Protein AF-A0A2N6NYF2-F1 (afdb_monomer)

Foldseek 3Di:
DLVVLLVVLLVLLVVLLVCVVVVNLLVDDPVSLVSLLVSLLSLLVCVLVPPDRDPCSVVSNVSSLVSLVVCVVSPNVVSVVSSVVSVVSNVVSVVNNVVVVVPDDPPDPPPPDDDDDDDDDDDDDDDDDDDDDDDDDDDDDDDDPVVVVVPDDPVRVVVVVVVVVPPPPPVPPPPDDDDDD

Nearest PDB structures (foldseek):
  3f7d-assembly1_A  TM=3.232E-01  e=3.470E+00  Mus musculus

Sequence (181 aa):
MLSMCLESSLQIITIITALDEQDLLETFLPFDLEALHTSATNIIVASVVLPEPANGFASGLQKAFAAFDRFSTSGNLIAQAEQAELRQLQQLAQQFVEAEAAGPPPAGPAETIITGYSCETPSGLVPTRIDHGLRMPISGGDFTDEFLNAGFSTAQIMDMVNSINRDQNDWISEEVIDRVF

Solvent-accessible surface area (backbone atoms only — not comparable to full-atom values): 11697 Å² total; per-residue (Å²): 109,70,69,59,53,51,51,49,26,48,46,52,40,49,53,54,49,59,32,48,79,67,69,47,58,87,74,63,56,79,66,57,54,55,53,45,50,54,25,44,50,53,48,48,54,41,53,62,74,37,98,64,69,60,92,56,47,72,60,40,46,51,51,45,53,52,51,31,50,51,43,31,74,76,67,35,64,64,37,47,51,54,48,50,52,51,52,51,50,46,52,52,43,52,52,50,53,52,58,64,69,63,54,79,75,78,82,66,82,84,78,82,84,74,89,87,81,88,82,85,86,84,89,81,91,82,90,85,86,83,85,90,78,93,76,90,78,94,74,89,81,81,96,60,82,67,65,73,69,70,50,79,52,72,67,57,53,51,52,54,58,60,56,59,76,72,71,77,65,73,85,78,71,82,82,85,85,90,88,87,129

Organism: Beauveria bassiana (NCBI:txid176275)

pLDDT: mean 74.15, std 21.56, range [29.94, 97.94]

Secondary structure (DSSP, 8-state):
-HHHHHHHHHHHHHHHHHHHTTT-GGG--HHHHHHHHHHHHHHHHHHHHSSSPPTTHHHHHHHHHHHHHHHHHTT-HHHHHHHHHHHHHHHHHHHHHHHHHT-SPP--------------------------------------TTTGGGS--HHHHHHHHHHHHHHSSGGGSSS------

Mean predicted aligned error: 18.94 Å

Structure (mmCIF, N/CA/C/O backbone):
data_AF-A0A2N6NYF2-F1
#
_entry.id   AF-A0A2N6NYF2-F1
#
loop_
_atom_site.group_PDB
_atom_site.id
_atom_site.type_symbol
_atom_site.label_atom_id
_atom_site.label_alt_id
_atom_site.label_comp_id
_atom_site.label_asym_id
_atom_site.label_entity_id
_atom_site.label_seq_id
_atom_site.pdbx_PDB_ins_code
_atom_site.Cartn_x
_atom_site.Cartn_y
_atom_site.Cartn_z
_atom_site.occupancy
_atom_site.B_iso_or_equiv
_atom_site.auth_seq_id
_atom_site.auth_comp_id
_atom_site.auth_asym_id
_atom_site.auth_atom_id
_atom_site.pdbx_PDB_model_num
ATOM 1 N N . MET A 1 1 ? 14.477 11.497 -7.448 1.00 79.50 1 MET A N 1
ATOM 2 C CA . MET A 1 1 ? 13.056 11.660 -7.069 1.00 79.50 1 MET A CA 1
ATOM 3 C C . MET A 1 1 ? 12.397 10.314 -6.783 1.00 79.50 1 MET A C 1
ATOM 5 O O . MET A 1 1 ? 11.972 10.118 -5.657 1.00 79.50 1 MET A O 1
ATOM 9 N N . LEU A 1 2 ? 12.400 9.361 -7.726 1.00 86.94 2 LEU A N 1
ATOM 10 C CA . LEU A 1 2 ? 11.782 8.035 -7.544 1.00 86.94 2 LEU A CA 1
ATOM 11 C C . LEU A 1 2 ? 12.318 7.258 -6.323 1.00 86.94 2 LEU A C 1
ATOM 13 O O . LEU A 1 2 ? 11.531 6.807 -5.503 1.00 86.94 2 LEU A O 1
ATOM 17 N N . SER A 1 3 ? 13.641 7.207 -6.120 1.00 88.62 3 SER A N 1
ATOM 18 C CA . SER A 1 3 ? 14.238 6.574 -4.926 1.00 88.62 3 SER A CA 1
ATOM 19 C C . SER A 1 3 ? 13.739 7.170 -3.604 1.00 88.62 3 SER A C 1
ATOM 21 O O . SER A 1 3 ? 13.455 6.423 -2.679 1.00 88.62 3 SER A O 1
ATOM 23 N N . MET A 1 4 ? 13.606 8.499 -3.518 1.00 91.56 4 MET A N 1
ATOM 24 C CA . MET A 1 4 ? 13.115 9.174 -2.307 1.00 91.56 4 MET A CA 1
ATOM 25 C C . MET A 1 4 ? 11.630 8.875 -2.065 1.00 91.56 4 MET A C 1
ATOM 27 O O . MET A 1 4 ? 11.212 8.695 -0.929 1.00 91.56 4 MET A O 1
ATOM 31 N N . CYS A 1 5 ? 10.831 8.788 -3.134 1.00 92.81 5 CYS A N 1
ATOM 32 C CA . CYS A 1 5 ? 9.422 8.403 -3.046 1.00 92.81 5 CYS A CA 1
ATOM 33 C C . CYS A 1 5 ? 9.261 6.963 -2.535 1.00 92.81 5 CYS A C 1
ATOM 35 O O . CYS A 1 5 ? 8.409 6.690 -1.691 1.00 92.81 5 CYS A O 1
ATOM 37 N N . LEU A 1 6 ? 10.117 6.052 -2.995 1.00 94.81 6 LEU A N 1
ATOM 38 C CA . LEU A 1 6 ? 10.095 4.654 -2.574 1.00 94.81 6 LEU A CA 1
ATOM 39 C C . LEU A 1 6 ? 10.575 4.475 -1.137 1.00 94.81 6 LEU A C 1
ATOM 41 O O . LEU A 1 6 ? 9.956 3.737 -0.376 1.00 94.81 6 LEU A O 1
ATOM 45 N N . GLU A 1 7 ? 11.623 5.195 -0.744 1.00 94.31 7 GLU A N 1
ATOM 46 C CA . GLU A 1 7 ? 12.078 5.242 0.645 1.00 94.31 7 GLU A CA 1
ATOM 47 C C . GLU A 1 7 ? 10.973 5.780 1.565 1.00 94.31 7 GLU A C 1
ATOM 49 O O . GLU A 1 7 ? 10.655 5.155 2.575 1.00 94.31 7 GLU A O 1
ATOM 54 N N . SER A 1 8 ? 10.297 6.862 1.162 1.00 95.75 8 SER A N 1
ATOM 55 C CA . SER A 1 8 ? 9.142 7.395 1.889 1.00 95.75 8 SER A CA 1
ATOM 56 C C . SER A 1 8 ? 7.981 6.398 1.959 1.00 95.75 8 SER A C 1
ATOM 58 O O . SER A 1 8 ? 7.334 6.302 2.999 1.00 95.75 8 SER A O 1
ATOM 60 N N . SER A 1 9 ? 7.723 5.637 0.893 1.00 96.62 9 SER A N 1
ATOM 61 C CA . SER A 1 9 ? 6.668 4.612 0.866 1.00 96.62 9 SER A CA 1
ATOM 62 C C . SER A 1 9 ? 6.976 3.476 1.852 1.00 96.62 9 SER A C 1
ATOM 64 O O . SER A 1 9 ? 6.123 3.069 2.640 1.00 96.62 9 SER A O 1
ATOM 66 N N . LEU A 1 10 ? 8.227 3.003 1.879 1.00 96.62 10 LEU A N 1
ATOM 67 C CA . LEU A 1 10 ? 8.687 2.014 2.860 1.00 96.62 10 LEU A CA 1
ATOM 68 C C . LEU A 1 10 ? 8.620 2.556 4.292 1.00 96.62 10 LEU A C 1
ATOM 70 O O . LEU A 1 10 ? 8.294 1.814 5.222 1.00 96.62 10 LEU A O 1
ATOM 74 N N . GLN A 1 11 ? 8.902 3.846 4.480 1.00 96.69 11 GLN A N 1
ATOM 75 C CA . GLN A 1 11 ? 8.806 4.493 5.781 1.00 96.69 11 GLN A CA 1
ATOM 76 C C . GLN A 1 11 ? 7.357 4.572 6.277 1.00 96.69 11 GLN A C 1
ATOM 78 O O . GLN A 1 11 ? 7.118 4.253 7.439 1.00 96.69 11 GLN A O 1
ATOM 83 N N . ILE A 1 12 ? 6.392 4.910 5.414 1.00 96.38 12 ILE A N 1
ATOM 84 C CA . ILE A 1 12 ? 4.957 4.897 5.752 1.00 96.38 12 ILE A CA 1
ATOM 85 C C . ILE A 1 12 ? 4.532 3.500 6.213 1.00 96.38 12 ILE A C 1
ATOM 87 O O . ILE A 1 12 ? 3.963 3.352 7.293 1.00 96.38 12 ILE A O 1
ATOM 91 N N . ILE A 1 13 ? 4.889 2.460 5.456 1.00 96.38 13 ILE A N 1
ATOM 92 C CA . ILE A 1 13 ? 4.588 1.069 5.826 1.00 96.38 13 ILE A CA 1
ATOM 93 C C . ILE A 1 13 ? 5.235 0.705 7.166 1.00 96.38 13 ILE A C 1
ATOM 95 O O . ILE A 1 13 ? 4.624 0.029 7.992 1.00 96.38 13 ILE A O 1
ATOM 99 N N . THR A 1 14 ? 6.466 1.159 7.404 1.00 95.94 14 THR A N 1
ATOM 100 C CA . THR A 1 14 ? 7.174 0.918 8.667 1.00 95.94 14 THR A CA 1
ATOM 101 C C . THR A 1 14 ? 6.458 1.575 9.844 1.00 95.94 14 THR A C 1
ATOM 103 O O . THR A 1 14 ? 6.298 0.932 10.878 1.00 95.94 14 THR A O 1
ATOM 106 N N . ILE A 1 15 ? 5.993 2.817 9.681 1.00 94.94 15 ILE A N 1
ATOM 107 C CA . ILE A 1 15 ? 5.210 3.528 10.697 1.00 94.94 15 ILE A CA 1
ATOM 108 C C . ILE A 1 15 ? 3.928 2.747 10.992 1.00 94.94 15 ILE A C 1
ATOM 110 O O . ILE A 1 15 ? 3.682 2.408 12.143 1.00 94.94 15 ILE A O 1
ATOM 114 N N . ILE A 1 16 ? 3.166 2.379 9.961 1.00 93.19 16 ILE A N 1
ATOM 115 C CA . ILE A 1 16 ? 1.915 1.620 10.102 1.00 93.19 16 ILE A CA 1
ATOM 116 C C . ILE A 1 16 ? 2.148 0.271 10.795 1.00 93.19 16 ILE A C 1
ATOM 118 O O . ILE A 1 16 ? 1.394 -0.101 11.689 1.00 93.19 16 ILE A O 1
ATOM 122 N N . THR A 1 17 ? 3.227 -0.435 10.450 1.00 92.44 17 THR A N 1
ATOM 123 C CA . THR A 1 17 ? 3.581 -1.712 11.095 1.00 92.44 17 THR A CA 1
ATOM 124 C C . THR A 1 17 ? 3.889 -1.520 12.581 1.00 92.44 17 THR A C 1
ATOM 126 O O . THR A 1 17 ? 3.401 -2.273 13.414 1.00 92.44 17 THR A O 1
ATOM 129 N N . ALA A 1 18 ? 4.660 -0.488 12.936 1.00 92.69 18 ALA A N 1
ATOM 130 C CA . ALA A 1 18 ? 4.992 -0.199 14.332 1.00 92.69 18 ALA A CA 1
ATOM 131 C C . ALA A 1 18 ? 3.759 0.180 15.172 1.00 92.69 18 ALA A C 1
ATOM 133 O O . ALA A 1 18 ? 3.765 0.031 16.394 1.00 92.69 18 ALA A O 1
ATOM 134 N N . LEU A 1 19 ? 2.714 0.694 14.524 1.00 89.25 19 LEU A N 1
ATOM 135 C CA . LEU A 1 19 ? 1.441 1.024 15.154 1.00 89.25 19 LEU A CA 1
ATOM 136 C C . LEU A 1 19 ? 0.556 -0.210 15.337 1.00 89.25 19 LEU A C 1
ATOM 138 O O . LEU A 1 19 ? -0.132 -0.303 16.352 1.00 89.25 19 LEU A O 1
ATOM 142 N N . ASP A 1 20 ? 0.608 -1.166 14.407 1.00 89.44 20 ASP A N 1
ATOM 143 C CA . ASP A 1 20 ? -0.031 -2.477 14.572 1.00 89.44 20 ASP A CA 1
ATOM 144 C C . ASP A 1 20 ? 0.548 -3.226 15.773 1.00 89.44 20 ASP A C 1
ATOM 146 O O . ASP A 1 20 ? -0.189 -3.712 16.623 1.00 89.44 20 ASP A O 1
ATOM 150 N N . GLU A 1 21 ? 1.877 -3.220 15.912 1.00 89.94 21 GLU A N 1
ATOM 151 C CA . GLU A 1 21 ? 2.584 -3.829 17.049 1.00 89.94 21 GLU A CA 1
ATOM 152 C C . GLU A 1 21 ? 2.182 -3.233 18.413 1.00 89.94 21 GLU A C 1
ATOM 154 O O . GLU A 1 21 ? 2.419 -3.849 19.451 1.00 89.94 21 GLU A O 1
ATOM 159 N N . GLN A 1 22 ? 1.582 -2.039 18.421 1.00 88.69 22 GLN A N 1
ATOM 160 C CA . GLN A 1 22 ? 1.081 -1.352 19.615 1.00 88.69 22 GLN A CA 1
ATOM 161 C C . GLN A 1 22 ? -0.449 -1.423 19.751 1.00 88.69 22 GLN A C 1
ATOM 163 O O . GLN A 1 22 ? -1.007 -0.730 20.600 1.00 88.69 22 GLN A O 1
ATOM 168 N N . ASP A 1 23 ? -1.128 -2.218 18.914 1.00 85.00 23 ASP A N 1
ATOM 169 C CA . ASP A 1 23 ? -2.592 -2.318 18.825 1.00 85.00 23 ASP A CA 1
ATOM 170 C C . ASP A 1 23 ? -3.289 -0.967 18.588 1.00 85.00 23 ASP A C 1
ATOM 172 O O . ASP A 1 23 ? -4.460 -0.770 18.916 1.00 85.00 23 ASP A O 1
ATOM 176 N N . LEU A 1 24 ? -2.581 -0.011 17.984 1.00 85.38 24 LEU A N 1
ATOM 177 C CA . LEU A 1 24 ? -3.135 1.310 17.708 1.00 85.38 24 LEU A CA 1
ATOM 178 C C . LEU A 1 24 ? -3.907 1.343 16.389 1.00 85.38 24 LEU A C 1
ATOM 180 O O . LEU A 1 24 ? -4.657 2.297 16.184 1.00 85.38 24 LEU A O 1
ATOM 184 N N . LEU A 1 25 ? -3.772 0.320 15.527 1.00 80.81 25 LEU A N 1
ATOM 185 C CA . LEU A 1 25 ? -4.379 0.291 14.188 1.00 80.81 25 LEU A CA 1
ATOM 186 C C . LEU A 1 25 ? -5.907 0.478 14.182 1.00 80.81 25 LEU A C 1
ATOM 188 O O . LEU A 1 25 ? -6.452 1.048 13.240 1.00 80.81 25 LEU A O 1
ATOM 19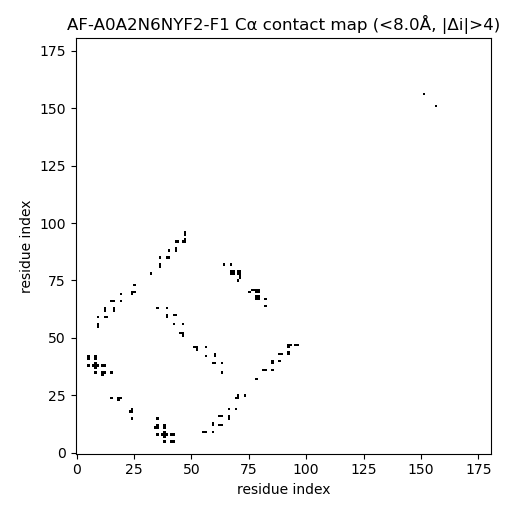2 N N . GLU A 1 26 ? -6.592 0.096 15.260 1.00 70.62 26 GLU A N 1
ATOM 193 C CA . GLU A 1 26 ? -8.046 0.261 15.408 1.00 70.62 26 GLU A CA 1
ATOM 194 C C . GLU A 1 26 ? -8.494 1.731 15.527 1.00 70.62 26 GLU A C 1
ATOM 196 O O . GLU A 1 26 ? -9.667 2.037 15.324 1.00 70.62 26 GLU A O 1
ATOM 201 N N . THR A 1 27 ? -7.570 2.651 15.829 1.00 67.31 27 THR A N 1
ATOM 202 C CA . THR A 1 27 ? -7.862 4.084 16.028 1.00 67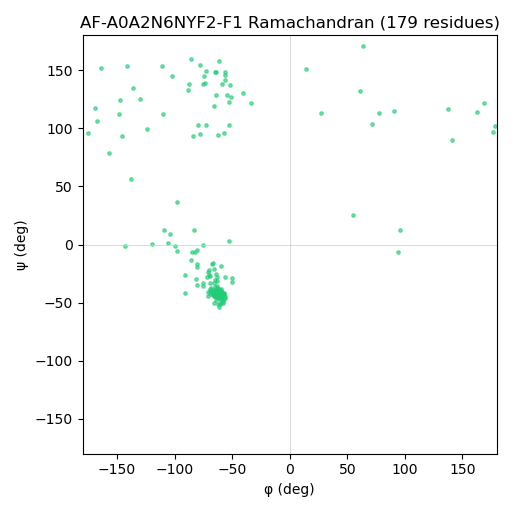.31 27 THR A CA 1
ATOM 203 C C . THR A 1 27 ? -7.542 4.936 14.789 1.00 67.31 27 THR A C 1
ATOM 205 O O . THR A 1 27 ? -7.732 6.153 14.817 1.00 67.31 27 THR A O 1
ATOM 208 N N . PHE A 1 28 ? -7.030 4.341 13.706 1.00 65.12 28 PHE A N 1
ATOM 209 C CA . PHE A 1 28 ? -6.501 5.108 12.572 1.00 65.12 28 PHE A CA 1
ATOM 210 C C . PHE A 1 28 ? -7.572 5.679 11.651 1.00 65.12 28 PHE A C 1
ATOM 212 O O . PHE A 1 28 ? -8.701 5.192 11.557 1.00 65.12 28 PHE A O 1
ATOM 219 N N . LEU A 1 29 ? -7.191 6.765 10.982 1.00 67.88 29 LEU A N 1
ATOM 220 C CA . LEU A 1 29 ? -8.083 7.556 10.158 1.00 67.88 29 LEU A CA 1
ATOM 221 C C . LEU A 1 29 ? -8.160 6.971 8.740 1.00 67.88 29 LEU A C 1
ATOM 223 O O . LEU A 1 29 ? -7.234 6.299 8.286 1.00 67.88 29 LEU A O 1
ATOM 227 N N . PRO A 1 30 ? -9.219 7.302 7.981 1.00 70.06 30 PRO A N 1
ATOM 228 C CA . PRO A 1 30 ? -9.305 6.984 6.554 1.00 70.06 30 PRO A CA 1
ATOM 229 C C . PRO A 1 30 ? -8.064 7.403 5.740 1.00 70.06 30 PRO A C 1
ATOM 231 O O . PRO A 1 30 ? -7.738 6.765 4.748 1.00 70.06 30 PRO A O 1
ATOM 234 N N . PHE A 1 31 ? -7.354 8.450 6.176 1.00 77.88 31 PHE A N 1
ATOM 235 C CA . PHE A 1 31 ? -6.158 8.972 5.507 1.00 77.88 31 PHE A CA 1
ATOM 236 C C . PHE A 1 31 ? -4.945 8.030 5.580 1.00 77.88 31 PHE A C 1
ATOM 238 O O . PHE A 1 31 ? -4.151 7.962 4.645 1.00 77.88 31 PHE A O 1
ATOM 245 N N . ASP A 1 32 ? -4.793 7.273 6.667 1.00 87.75 32 ASP A N 1
ATOM 246 C CA . ASP A 1 32 ? -3.648 6.369 6.829 1.00 87.75 32 ASP A CA 1
ATOM 247 C C . ASP A 1 32 ? -3.751 5.156 5.898 1.00 87.75 32 ASP A C 1
ATOM 249 O O . ASP A 1 32 ? -2.744 4.611 5.446 1.00 87.75 32 ASP A O 1
ATOM 253 N N . LEU A 1 33 ? -4.985 4.783 5.564 1.00 91.00 33 LEU A N 1
ATOM 254 C CA . LEU A 1 33 ? -5.307 3.732 4.613 1.00 91.00 33 LEU A CA 1
ATOM 255 C C . LEU A 1 33 ? -4.981 4.167 3.174 1.00 91.00 33 LEU A C 1
ATOM 257 O O . LEU A 1 33 ? -4.279 3.446 2.469 1.00 91.00 33 LEU A O 1
ATOM 261 N N . GLU A 1 34 ? -5.333 5.399 2.794 1.00 93.19 34 GLU A N 1
ATOM 262 C CA . GLU A 1 34 ? -4.932 5.997 1.510 1.00 93.19 34 GLU A CA 1
ATOM 263 C C . GLU A 1 34 ? -3.398 6.080 1.369 1.00 93.19 34 GLU A C 1
ATOM 265 O O . GLU A 1 34 ? -2.825 5.746 0.323 1.00 93.19 34 GLU A O 1
ATOM 270 N N . ALA A 1 35 ? -2.705 6.480 2.442 1.00 94.12 35 ALA A N 1
ATOM 271 C CA . ALA A 1 35 ? -1.246 6.529 2.475 1.00 94.12 35 ALA A CA 1
ATOM 272 C C . ALA A 1 35 ? -0.619 5.129 2.345 1.00 94.12 35 ALA A C 1
ATOM 274 O O . ALA A 1 35 ? 0.382 4.960 1.635 1.00 94.12 35 ALA A O 1
ATOM 275 N N . LEU A 1 36 ? -1.209 4.119 2.992 1.00 95.44 36 LEU A N 1
ATOM 276 C CA . LEU A 1 36 ? -0.788 2.724 2.883 1.00 95.44 36 LEU A CA 1
ATOM 277 C C . LEU A 1 36 ? -0.971 2.189 1.461 1.00 95.44 36 LEU A C 1
ATOM 279 O O . LEU A 1 36 ? -0.035 1.609 0.904 1.00 95.44 36 LEU A O 1
ATOM 283 N N . HIS A 1 37 ? -2.141 2.419 0.865 1.00 96.19 37 HIS A N 1
ATOM 284 C CA . HIS A 1 37 ? -2.453 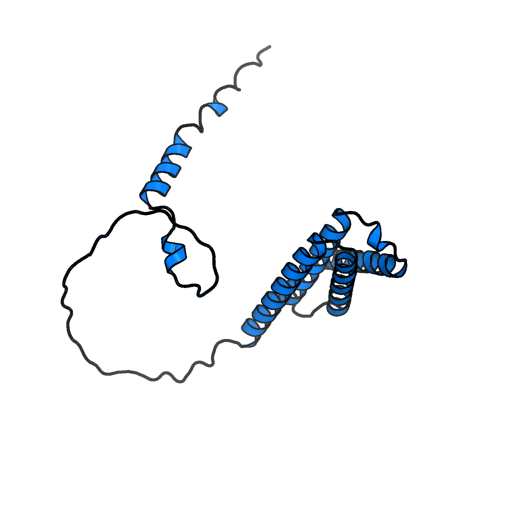2.003 -0.497 1.00 96.19 37 HIS A CA 1
ATOM 285 C C . HIS A 1 37 ? -1.496 2.623 -1.503 1.00 96.19 37 HIS A C 1
ATOM 287 O O . HIS A 1 37 ? -0.862 1.913 -2.282 1.00 96.19 37 HIS A O 1
ATOM 293 N N . THR A 1 38 ? -1.315 3.942 -1.436 1.00 96.69 38 THR A N 1
ATOM 294 C CA . THR A 1 38 ? -0.394 4.669 -2.316 1.00 96.69 38 THR A CA 1
ATOM 295 C C . THR A 1 38 ? 1.033 4.135 -2.185 1.00 96.69 38 THR A C 1
ATOM 297 O O . THR A 1 38 ? 1.721 3.919 -3.184 1.00 96.69 38 THR A O 1
ATOM 300 N N . SER A 1 39 ? 1.477 3.855 -0.957 1.00 97.19 39 SER A N 1
ATOM 301 C CA . SER A 1 39 ? 2.807 3.295 -0.697 1.00 97.19 39 SER A CA 1
ATOM 302 C C . SER A 1 39 ? 2.974 1.888 -1.280 1.00 97.19 39 SER A C 1
ATOM 304 O O . SER A 1 39 ? 4.003 1.592 -1.891 1.00 97.19 39 SER A O 1
ATOM 306 N N . ALA A 1 40 ? 1.965 1.025 -1.135 1.00 97.56 40 ALA A N 1
ATOM 307 C CA . ALA A 1 40 ? 1.966 -0.318 -1.709 1.00 97.56 40 ALA A CA 1
ATOM 308 C C . ALA A 1 40 ? 1.955 -0.277 -3.247 1.00 97.56 40 ALA A C 1
ATOM 310 O O . ALA A 1 40 ? 2.762 -0.960 -3.880 1.00 97.56 40 ALA A O 1
ATOM 311 N N . THR A 1 41 ? 1.124 0.580 -3.845 1.00 97.62 41 THR A N 1
ATOM 312 C CA . THR A 1 41 ? 1.074 0.818 -5.295 1.00 97.62 41 THR A CA 1
ATOM 313 C C . THR A 1 41 ? 2.428 1.267 -5.833 1.00 97.62 41 THR A C 1
ATOM 315 O O . THR A 1 41 ? 2.916 0.694 -6.808 1.00 97.62 41 THR A O 1
ATOM 318 N N . ASN A 1 42 ? 3.091 2.220 -5.170 1.00 96.38 42 ASN A N 1
ATOM 319 C CA . ASN A 1 42 ? 4.427 2.671 -5.564 1.00 96.38 42 ASN A CA 1
ATOM 320 C C . ASN A 1 42 ? 5.438 1.519 -5.589 1.00 96.38 42 ASN A C 1
ATOM 322 O O . ASN A 1 42 ? 6.224 1.419 -6.530 1.00 96.38 42 ASN A O 1
ATOM 326 N N . ILE A 1 43 ? 5.410 0.636 -4.585 1.00 96.38 43 ILE A N 1
ATOM 327 C CA . ILE A 1 43 ? 6.300 -0.531 -4.516 1.00 96.38 43 ILE A CA 1
ATOM 328 C C . ILE A 1 43 ? 5.980 -1.539 -5.629 1.00 96.38 43 ILE A C 1
ATOM 330 O O . ILE A 1 43 ? 6.906 -2.028 -6.279 1.00 96.38 43 ILE A O 1
ATOM 334 N N . ILE A 1 44 ? 4.699 -1.830 -5.885 1.00 96.31 44 ILE A N 1
ATOM 335 C CA . ILE A 1 44 ? 4.283 -2.753 -6.954 1.00 96.31 44 ILE A CA 1
ATOM 336 C C . ILE A 1 44 ? 4.722 -2.214 -8.318 1.00 96.31 44 ILE A C 1
ATOM 338 O O . ILE A 1 44 ? 5.395 -2.918 -9.066 1.00 96.31 44 ILE A O 1
ATOM 342 N N . VAL A 1 45 ? 4.417 -0.954 -8.630 1.00 95.00 45 VAL A N 1
ATOM 343 C CA . VAL A 1 45 ? 4.800 -0.339 -9.910 1.00 95.00 45 VAL A CA 1
ATOM 344 C C . VAL A 1 45 ? 6.320 -0.274 -10.049 1.00 95.00 45 VAL A C 1
ATOM 346 O O . VAL A 1 45 ? 6.864 -0.615 -11.099 1.00 95.00 45 VAL A O 1
ATOM 349 N N . ALA A 1 46 ? 7.037 0.095 -8.985 1.00 93.56 46 ALA A N 1
ATOM 350 C CA . ALA A 1 46 ? 8.493 0.125 -9.014 1.00 93.56 46 ALA A CA 1
ATOM 351 C C . ALA A 1 46 ? 9.110 -1.258 -9.248 1.00 93.56 46 ALA A C 1
ATOM 353 O O . ALA A 1 46 ? 10.148 -1.331 -9.896 1.00 93.56 46 ALA A O 1
ATOM 354 N N . SER A 1 47 ? 8.477 -2.342 -8.788 1.00 91.44 47 SER A N 1
ATOM 355 C CA . SER A 1 47 ? 8.942 -3.711 -9.056 1.00 91.44 47 SER A CA 1
ATOM 356 C C . SER A 1 47 ? 8.874 -4.111 -10.534 1.00 91.44 47 SER A C 1
ATOM 358 O O . SER A 1 47 ? 9.595 -5.014 -10.944 1.00 91.44 47 SER A O 1
ATOM 360 N N . VAL A 1 48 ? 8.053 -3.418 -11.330 1.00 91.56 48 VAL A N 1
ATOM 361 C CA . VAL A 1 48 ? 7.952 -3.617 -12.783 1.00 91.56 48 VAL A CA 1
ATOM 362 C C . VAL A 1 48 ? 8.921 -2.708 -13.533 1.00 91.56 48 VAL A C 1
ATOM 364 O O . VAL A 1 48 ? 9.539 -3.116 -14.509 1.00 91.56 48 VAL A O 1
ATOM 367 N N . VAL A 1 49 ? 9.041 -1.452 -13.093 1.00 90.19 49 VAL A N 1
ATOM 368 C CA . VAL A 1 49 ? 9.818 -0.424 -13.805 1.00 90.19 49 VAL A CA 1
ATOM 369 C C . VAL A 1 49 ? 11.316 -0.517 -13.505 1.00 90.19 49 VAL A C 1
ATOM 371 O O . VAL A 1 49 ? 12.137 -0.127 -14.338 1.00 90.19 49 VAL A O 1
ATOM 374 N N . LEU A 1 50 ? 11.695 -0.982 -12.311 1.00 89.00 50 LEU A N 1
ATOM 375 C CA . LEU A 1 50 ? 13.094 -1.064 -11.910 1.00 89.00 50 LEU A CA 1
ATOM 376 C C . LEU A 1 50 ? 13.714 -2.407 -12.326 1.00 89.00 50 LEU A C 1
ATOM 378 O O . LEU A 1 50 ? 13.138 -3.450 -12.028 1.00 89.00 50 LEU A O 1
ATOM 382 N N . PRO A 1 51 ? 14.916 -2.403 -12.939 1.00 79.88 51 PRO A N 1
ATOM 383 C CA . PRO A 1 51 ? 15.589 -3.631 -13.369 1.00 79.88 51 PRO A CA 1
ATOM 384 C C . PRO A 1 51 ? 15.956 -4.562 -12.209 1.00 79.88 51 PRO A C 1
ATOM 386 O O . PRO A 1 51 ? 16.064 -5.770 -12.394 1.00 79.88 51 PRO A O 1
ATOM 389 N N . GLU A 1 52 ? 16.180 -3.994 -11.023 1.00 78.75 52 GLU A N 1
ATOM 390 C CA . GLU A 1 52 ? 16.435 -4.744 -9.802 1.00 78.75 52 GLU A CA 1
ATOM 391 C C . GLU A 1 52 ? 15.513 -4.210 -8.695 1.00 78.75 52 GLU A C 1
ATOM 393 O O . GLU A 1 52 ? 15.501 -2.997 -8.440 1.00 78.75 52 GLU A O 1
ATOM 398 N N . PRO A 1 53 ? 14.712 -5.072 -8.045 1.00 72.69 53 PRO A N 1
ATOM 399 C CA . PRO A 1 53 ? 13.847 -4.644 -6.959 1.00 72.69 53 PRO A CA 1
ATOM 400 C C . PRO A 1 53 ? 14.706 -4.152 -5.795 1.00 72.69 53 PRO A C 1
ATOM 402 O O . PRO A 1 53 ? 15.617 -4.843 -5.338 1.00 72.69 53 PRO A O 1
ATOM 405 N N . ALA A 1 54 ? 14.410 -2.953 -5.292 1.00 77.19 54 ALA A N 1
ATOM 406 C CA . ALA A 1 54 ? 15.173 -2.406 -4.183 1.00 77.19 54 ALA A CA 1
ATOM 407 C C . ALA A 1 54 ? 14.999 -3.267 -2.922 1.00 77.19 54 ALA A C 1
ATOM 409 O O . ALA A 1 54 ? 13.940 -3.859 -2.668 1.00 77.19 54 ALA A O 1
ATOM 410 N N . ASN A 1 55 ? 16.052 -3.299 -2.102 1.00 83.69 55 ASN A N 1
ATOM 411 C CA . ASN A 1 55 ? 16.042 -3.999 -0.825 1.00 83.69 55 ASN A CA 1
ATOM 412 C C . ASN A 1 55 ? 14.823 -3.580 0.007 1.00 83.69 55 ASN A C 1
ATOM 414 O O . ASN A 1 55 ? 14.593 -2.398 0.251 1.00 83.69 55 ASN A O 1
ATOM 418 N N . GLY A 1 56 ? 14.049 -4.567 0.457 1.00 87.88 56 GLY A N 1
ATOM 419 C CA . GLY A 1 56 ? 12.896 -4.341 1.324 1.00 87.88 56 GLY A CA 1
ATOM 420 C C . GLY A 1 56 ? 11.548 -4.212 0.617 1.00 87.88 56 GLY A C 1
ATOM 421 O O . GLY A 1 56 ? 10.549 -4.237 1.321 1.00 87.88 56 GLY A O 1
ATOM 422 N N . PHE A 1 57 ? 11.461 -4.174 -0.719 1.00 93.25 57 PHE A N 1
ATOM 423 C CA . PHE A 1 57 ? 10.163 -4.123 -1.420 1.00 93.25 57 PHE A CA 1
ATOM 424 C C . PHE A 1 57 ? 9.253 -5.303 -1.082 1.00 93.25 57 PHE A C 1
ATOM 426 O O . PHE A 1 57 ? 8.114 -5.099 -0.675 1.00 93.25 57 PHE A O 1
ATOM 433 N N . ALA A 1 58 ? 9.765 -6.532 -1.179 1.00 92.75 58 ALA A N 1
ATOM 434 C CA . ALA A 1 58 ? 8.987 -7.727 -0.857 1.00 92.75 58 ALA A CA 1
ATOM 435 C C . ALA A 1 58 ? 8.519 -7.737 0.610 1.00 92.75 58 ALA A C 1
ATOM 437 O O . ALA A 1 58 ? 7.357 -8.021 0.891 1.00 92.75 58 ALA A O 1
ATOM 438 N N . SER A 1 59 ? 9.404 -7.369 1.545 1.00 95.44 59 SER A N 1
ATOM 439 C CA . SER A 1 59 ? 9.061 -7.291 2.972 1.00 95.44 59 SER A CA 1
ATOM 440 C C . SER A 1 59 ? 8.080 -6.154 3.269 1.00 95.44 59 SER A C 1
ATOM 442 O O . SER A 1 59 ? 7.142 -6.346 4.035 1.00 95.44 59 SER A O 1
ATOM 444 N N . GLY A 1 60 ? 8.260 -4.987 2.650 1.00 95.69 60 GLY A N 1
ATOM 445 C CA . GLY A 1 60 ? 7.362 -3.845 2.782 1.00 95.69 60 GLY A CA 1
ATOM 446 C C . GLY A 1 60 ? 5.973 -4.172 2.250 1.00 95.69 60 GLY A C 1
ATOM 447 O O . GLY A 1 60 ? 4.987 -3.947 2.939 1.00 95.69 60 GLY A O 1
ATOM 448 N N . LEU A 1 61 ? 5.884 -4.799 1.078 1.00 96.44 61 LEU A N 1
ATOM 449 C CA . LEU A 1 61 ? 4.604 -5.200 0.507 1.00 96.44 61 LEU A CA 1
ATOM 450 C C . LEU A 1 61 ? 3.904 -6.269 1.362 1.00 96.44 61 LEU A C 1
ATOM 452 O O . LEU A 1 61 ? 2.699 -6.186 1.585 1.00 96.44 61 LEU A O 1
ATOM 456 N N . GLN A 1 62 ? 4.653 -7.229 1.911 1.00 96.94 62 GLN A N 1
ATOM 457 C CA . GLN A 1 62 ? 4.114 -8.202 2.864 1.00 96.94 62 GLN A CA 1
ATOM 458 C C . GLN A 1 62 ? 3.544 -7.520 4.116 1.00 96.94 62 GLN A C 1
ATOM 460 O O . GLN A 1 62 ? 2.434 -7.842 4.535 1.00 96.94 62 GLN A O 1
ATOM 465 N N . LYS A 1 63 ? 4.283 -6.568 4.699 1.00 96.75 63 LYS A N 1
ATOM 466 C CA . LYS A 1 63 ? 3.829 -5.786 5.858 1.00 96.75 63 LYS A CA 1
ATOM 467 C C . LYS A 1 63 ? 2.592 -4.953 5.538 1.00 96.75 63 LYS A C 1
ATOM 469 O O . LYS A 1 63 ? 1.671 -4.907 6.343 1.00 96.75 63 LYS A O 1
ATOM 474 N N . ALA A 1 64 ? 2.541 -4.349 4.352 1.00 96.50 64 ALA A N 1
ATOM 475 C CA . ALA A 1 64 ? 1.378 -3.593 3.913 1.00 96.50 64 ALA A CA 1
ATOM 476 C C . ALA A 1 64 ? 0.131 -4.481 3.836 1.00 96.50 64 ALA A C 1
ATOM 478 O O . ALA A 1 64 ? -0.907 -4.125 4.387 1.00 96.50 64 ALA A O 1
ATOM 479 N N . PHE A 1 65 ? 0.237 -5.669 3.232 1.00 97.00 65 PHE A N 1
ATOM 480 C CA . PHE A 1 65 ? -0.882 -6.610 3.186 1.00 97.00 65 PHE A CA 1
ATOM 481 C C . PHE A 1 65 ? -1.314 -7.098 4.573 1.00 97.00 65 PHE A C 1
ATOM 483 O O . PHE A 1 65 ? -2.513 -7.194 4.810 1.00 97.00 65 PHE A O 1
ATOM 490 N N . ALA A 1 66 ? -0.376 -7.338 5.493 1.00 95.31 66 ALA A N 1
ATOM 491 C CA . ALA A 1 66 ? -0.710 -7.687 6.874 1.00 95.31 66 ALA A CA 1
ATOM 492 C C . ALA A 1 66 ? -1.468 -6.554 7.594 1.00 95.31 66 ALA A C 1
ATOM 494 O O . ALA A 1 66 ? -2.442 -6.816 8.297 1.00 95.31 66 ALA A O 1
ATOM 495 N N . ALA A 1 67 ? -1.083 -5.294 7.367 1.00 93.06 67 ALA A N 1
ATOM 496 C CA . ALA A 1 67 ? -1.814 -4.147 7.900 1.00 93.06 67 ALA A CA 1
ATOM 497 C C . ALA A 1 67 ? -3.239 -4.056 7.318 1.00 93.06 67 ALA A C 1
ATOM 499 O O . ALA A 1 67 ? -4.193 -3.858 8.069 1.00 93.06 67 ALA A O 1
ATOM 500 N N . PHE A 1 68 ? -3.420 -4.280 6.009 1.00 94.12 68 PHE A N 1
ATOM 501 C CA . PHE A 1 68 ? -4.757 -4.379 5.402 1.00 94.12 68 PHE A CA 1
ATOM 502 C C . PHE A 1 68 ? -5.602 -5.512 6.003 1.00 94.12 68 PHE A C 1
ATOM 504 O O . PHE A 1 68 ? -6.792 -5.309 6.260 1.00 94.12 68 PHE A O 1
ATOM 511 N N . ASP A 1 69 ? -5.004 -6.675 6.280 1.00 93.19 69 ASP A N 1
ATOM 512 C CA . ASP A 1 69 ? -5.690 -7.788 6.949 1.00 93.19 69 ASP A CA 1
ATOM 513 C C . ASP A 1 69 ? -6.137 -7.391 8.366 1.00 93.19 69 ASP A C 1
ATOM 515 O O . ASP A 1 69 ? -7.259 -7.713 8.777 1.00 93.19 69 ASP A O 1
ATOM 519 N N . ARG A 1 70 ? -5.304 -6.639 9.103 1.00 91.00 70 ARG A N 1
ATOM 520 C CA . ARG A 1 70 ? -5.661 -6.101 10.423 1.00 91.00 70 ARG A CA 1
ATOM 521 C C . ARG A 1 70 ? -6.861 -5.163 10.330 1.00 91.00 70 ARG A C 1
ATOM 523 O O . ARG A 1 70 ? -7.861 -5.409 11.002 1.00 91.00 70 ARG A O 1
ATOM 530 N N . PHE A 1 71 ? -6.801 -4.153 9.459 1.00 89.38 71 PHE A N 1
ATOM 531 C CA . PHE A 1 71 ? -7.907 -3.213 9.247 1.00 89.38 71 PHE A CA 1
ATOM 532 C C . PHE A 1 71 ? -9.203 -3.928 8.846 1.00 89.38 71 PHE A C 1
ATOM 534 O O . PHE A 1 71 ? -10.277 -3.623 9.370 1.00 89.38 71 PHE A O 1
ATOM 541 N N . SER A 1 72 ? -9.106 -4.913 7.952 1.00 89.88 72 SER A N 1
ATOM 542 C CA . SER A 1 72 ? -10.251 -5.703 7.493 1.00 89.88 72 SER A CA 1
ATOM 543 C C . SER A 1 72 ? -10.863 -6.533 8.623 1.00 89.88 72 SER A C 1
ATOM 545 O O . SER A 1 72 ? -12.085 -6.581 8.762 1.00 89.88 72 SER A O 1
ATOM 547 N N . THR A 1 73 ? -10.032 -7.142 9.475 1.00 89.88 73 THR A N 1
ATOM 548 C CA . THR A 1 73 ? -10.488 -7.934 10.633 1.00 89.88 73 THR A CA 1
ATOM 549 C C . THR A 1 73 ? -11.216 -7.070 11.666 1.00 89.88 73 THR A C 1
ATOM 551 O O . THR A 1 73 ? -12.164 -7.536 12.296 1.00 89.88 73 THR A O 1
ATOM 554 N N . SER A 1 74 ? -10.843 -5.794 11.787 1.00 85.06 74 SER A N 1
ATOM 555 C CA . SER A 1 74 ? -11.547 -4.804 12.613 1.00 85.06 74 SER A CA 1
ATOM 556 C C . SER A 1 74 ? -12.866 -4.305 11.994 1.00 85.06 74 SER A C 1
ATOM 558 O O . SER A 1 74 ? -13.562 -3.496 12.604 1.00 85.06 74 SER A O 1
ATOM 560 N N . GLY A 1 75 ? -13.243 -4.787 10.803 1.00 86.50 75 GLY A N 1
ATOM 561 C CA . GLY A 1 75 ? -14.499 -4.450 10.126 1.00 86.50 75 GLY A CA 1
ATOM 562 C C . GLY A 1 75 ? -14.394 -3.324 9.094 1.00 86.50 75 GLY A C 1
ATOM 563 O O . GLY A 1 75 ? -15.423 -2.820 8.640 1.00 86.50 75 GLY A O 1
ATOM 564 N N . ASN A 1 76 ? -13.182 -2.916 8.700 1.00 88.81 76 ASN A N 1
ATOM 565 C CA . ASN A 1 76 ? -12.998 -1.893 7.674 1.00 88.81 76 ASN A CA 1
ATOM 566 C C . ASN A 1 76 ? -13.175 -2.485 6.262 1.00 88.81 76 ASN A C 1
ATOM 568 O O . ASN A 1 76 ? -12.281 -3.132 5.719 1.00 88.81 76 ASN A O 1
ATOM 572 N N . LEU A 1 77 ? -14.333 -2.233 5.648 1.00 90.81 77 LEU A N 1
ATOM 573 C CA . LEU A 1 77 ? -14.645 -2.713 4.295 1.00 90.81 77 LEU A CA 1
ATOM 574 C C . LEU A 1 77 ? -13.835 -2.010 3.195 1.00 90.81 77 LEU A C 1
ATOM 576 O O . LEU A 1 77 ? -13.616 -2.596 2.137 1.00 90.81 77 LEU A O 1
ATOM 580 N N . ILE A 1 78 ? -13.379 -0.775 3.432 1.00 91.62 78 ILE A N 1
ATOM 581 C CA . ILE A 1 78 ? -12.541 -0.039 2.474 1.00 91.62 78 ILE A CA 1
ATOM 582 C C . ILE A 1 78 ? -11.168 -0.708 2.395 1.00 91.62 78 ILE A C 1
ATOM 584 O O . ILE A 1 78 ? -10.678 -0.954 1.298 1.00 91.62 78 ILE A O 1
ATOM 588 N N . ALA A 1 79 ? -10.606 -1.108 3.542 1.00 92.38 79 ALA A N 1
ATOM 589 C CA . ALA A 1 79 ? -9.357 -1.868 3.595 1.00 92.38 79 ALA A CA 1
ATOM 590 C C . ALA A 1 79 ? -9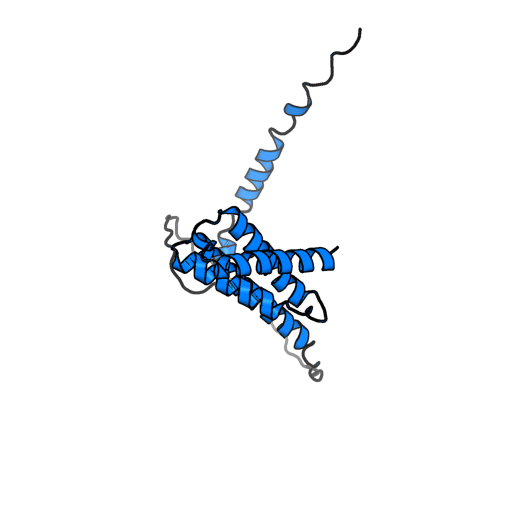.440 -3.153 2.768 1.00 92.38 79 ALA A C 1
ATOM 592 O O . ALA A 1 79 ? -8.534 -3.445 1.994 1.00 92.38 79 ALA A O 1
ATOM 593 N N . GLN A 1 80 ? -10.549 -3.885 2.888 1.00 93.19 80 GLN A N 1
ATOM 594 C CA . GLN A 1 80 ? -10.771 -5.107 2.122 1.00 93.19 80 GLN A CA 1
ATOM 595 C C . GLN A 1 80 ? -10.823 -4.839 0.609 1.00 93.19 80 GLN A C 1
ATOM 597 O O . GLN A 1 80 ? -10.232 -5.592 -0.167 1.00 93.19 80 GLN A O 1
ATOM 602 N N . ALA A 1 81 ? -11.523 -3.781 0.186 1.00 94.50 81 ALA A N 1
ATOM 603 C CA . ALA A 1 81 ? -11.630 -3.413 -1.223 1.00 94.50 81 ALA A CA 1
ATOM 604 C C . ALA A 1 81 ? -10.273 -2.984 -1.801 1.00 94.50 81 ALA A C 1
ATOM 606 O O . ALA A 1 81 ? -9.823 -3.547 -2.798 1.00 94.50 81 ALA A O 1
ATOM 607 N N . GLU A 1 82 ? -9.574 -2.067 -1.132 1.00 94.50 82 GLU A N 1
ATOM 608 C CA . GLU A 1 82 ? -8.261 -1.592 -1.572 1.00 94.50 82 GLU A CA 1
ATOM 609 C C . GLU A 1 82 ? -7.210 -2.705 -1.591 1.00 94.50 82 GLU A C 1
ATOM 611 O O . GLU A 1 82 ? -6.380 -2.770 -2.499 1.00 94.50 82 GLU A O 1
ATOM 616 N N . GLN A 1 83 ? -7.252 -3.625 -0.625 1.00 96.25 83 GLN A N 1
ATOM 617 C CA . GLN A 1 83 ? -6.371 -4.787 -0.616 1.00 96.25 83 GLN A CA 1
ATOM 618 C C . GLN A 1 83 ? -6.616 -5.694 -1.829 1.00 96.25 83 GLN A C 1
ATOM 620 O O . GLN A 1 83 ? -5.658 -6.205 -2.417 1.00 96.25 83 GLN A O 1
ATOM 625 N N . ALA A 1 84 ? -7.879 -5.902 -2.213 1.00 97.31 84 ALA A N 1
ATOM 626 C CA . ALA A 1 84 ? -8.230 -6.690 -3.390 1.00 97.31 84 ALA A CA 1
ATOM 627 C C . ALA A 1 84 ? -7.731 -6.024 -4.684 1.00 97.31 84 ALA A C 1
ATOM 629 O O . ALA A 1 84 ? -7.142 -6.703 -5.529 1.00 97.31 84 ALA A O 1
ATOM 630 N N . GLU A 1 85 ? -7.880 -4.704 -4.803 1.00 97.69 85 GLU A N 1
ATOM 631 C CA . GLU A 1 85 ? -7.343 -3.928 -5.927 1.00 97.69 85 GLU A CA 1
ATOM 632 C C . GLU A 1 85 ? -5.813 -4.031 -6.010 1.00 97.69 85 GLU A C 1
ATOM 634 O O . GLU A 1 85 ? -5.266 -4.310 -7.078 1.00 97.69 85 GLU A O 1
ATOM 639 N N . LEU A 1 86 ? -5.106 -3.910 -4.880 1.00 97.94 86 LEU A N 1
ATOM 640 C CA . LEU A 1 86 ? -3.647 -4.062 -4.825 1.00 97.94 86 LEU A CA 1
ATOM 641 C C . LEU A 1 86 ? -3.185 -5.473 -5.203 1.00 97.94 86 LEU A C 1
ATOM 643 O O . LEU A 1 86 ? -2.174 -5.628 -5.888 1.00 97.94 86 LEU A O 1
ATOM 647 N N . ARG A 1 87 ? -3.914 -6.515 -4.785 1.00 97.75 87 ARG A N 1
ATOM 648 C CA . ARG A 1 87 ? -3.636 -7.904 -5.189 1.00 97.75 87 ARG A CA 1
ATOM 649 C C . ARG A 1 87 ? -3.809 -8.084 -6.695 1.00 97.75 87 ARG A C 1
ATOM 651 O O . ARG A 1 87 ? -2.964 -8.714 -7.328 1.00 97.75 87 ARG A O 1
ATOM 658 N N . GLN A 1 88 ? -4.864 -7.510 -7.271 1.00 97.94 88 GLN A N 1
ATOM 659 C CA . GLN A 1 88 ? -5.079 -7.529 -8.715 1.00 97.94 88 GLN A CA 1
ATOM 660 C C . GLN A 1 88 ? -3.958 -6.787 -9.452 1.00 97.94 88 GLN A C 1
ATOM 662 O O . GLN A 1 88 ? -3.423 -7.307 -10.432 1.00 97.94 88 GLN A O 1
ATOM 667 N N . LEU A 1 89 ? -3.556 -5.611 -8.963 1.00 97.94 89 LEU A N 1
ATOM 668 C CA . LEU A 1 89 ? -2.444 -4.850 -9.529 1.00 97.94 89 LEU A CA 1
ATOM 669 C C . LEU A 1 89 ? -1.131 -5.641 -9.464 1.00 97.94 89 LEU A C 1
ATOM 671 O O . LEU A 1 89 ? -0.398 -5.691 -10.448 1.00 97.94 89 LEU A O 1
ATOM 675 N N . GLN A 1 90 ? -0.848 -6.297 -8.336 1.00 96.50 90 GLN A N 1
ATOM 676 C CA . GLN A 1 90 ? 0.330 -7.148 -8.172 1.00 96.50 90 GLN A CA 1
ATOM 677 C C . GLN A 1 90 ? 0.331 -8.313 -9.167 1.00 96.50 90 GLN A C 1
ATOM 679 O O . GLN A 1 90 ? 1.366 -8.608 -9.762 1.00 96.50 90 GLN A O 1
ATOM 684 N N . GLN A 1 91 ? -0.817 -8.958 -9.374 1.00 96.69 91 GLN A N 1
ATOM 685 C CA . GLN A 1 91 ? -0.947 -10.022 -10.363 1.00 96.69 91 GLN A CA 1
ATOM 686 C C . GLN A 1 91 ? -0.687 -9.497 -11.782 1.00 96.69 91 GLN A C 1
ATOM 688 O O . GLN A 1 91 ? 0.037 -10.127 -12.549 1.00 96.69 91 GLN A O 1
ATOM 693 N N . LEU A 1 92 ? -1.239 -8.333 -12.130 1.00 96.38 92 LEU A N 1
ATOM 694 C CA . LEU A 1 92 ? -1.043 -7.726 -13.447 1.00 96.38 92 LEU A CA 1
ATOM 695 C C . LEU A 1 92 ? 0.427 -7.341 -13.680 1.00 96.38 92 LEU A C 1
ATOM 697 O O . LEU A 1 92 ? 0.979 -7.585 -14.750 1.00 96.38 92 LEU A O 1
ATOM 701 N N . ALA A 1 93 ? 1.078 -6.801 -12.649 1.00 93.19 93 ALA A N 1
ATOM 702 C CA . ALA A 1 93 ? 2.504 -6.499 -12.642 1.00 93.19 93 ALA A CA 1
ATOM 703 C C . ALA A 1 93 ? 3.360 -7.752 -12.894 1.00 93.19 93 ALA A C 1
ATOM 705 O O . ALA A 1 93 ? 4.276 -7.716 -13.712 1.00 93.19 93 ALA A O 1
ATOM 706 N N . GLN A 1 94 ? 3.038 -8.873 -12.243 1.00 92.69 94 GLN A N 1
ATOM 707 C CA . GLN A 1 94 ? 3.732 -10.148 -12.454 1.00 92.69 94 GLN A CA 1
ATOM 708 C C . GLN A 1 94 ? 3.574 -10.652 -13.892 1.00 92.69 94 GLN A C 1
ATOM 710 O O . GLN A 1 94 ? 4.569 -10.985 -14.531 1.00 92.69 94 GLN A O 1
ATOM 715 N N . GLN A 1 95 ? 2.352 -10.622 -14.432 1.00 93.81 95 GLN A N 1
ATOM 716 C CA . GLN A 1 95 ? 2.083 -11.019 -15.819 1.00 93.81 95 GLN A CA 1
ATOM 717 C C . GLN A 1 95 ? 2.861 -10.168 -16.828 1.00 93.81 95 GLN A C 1
ATOM 719 O O . GLN A 1 95 ? 3.355 -10.687 -17.827 1.00 93.81 95 GLN A O 1
ATOM 724 N N . PHE A 1 96 ? 2.994 -8.866 -16.568 1.00 91.50 96 PHE A N 1
ATOM 725 C CA . PHE A 1 96 ? 3.764 -7.970 -17.425 1.00 91.50 96 PHE A CA 1
ATOM 726 C C . PHE A 1 96 ? 5.256 -8.334 -17.444 1.00 91.50 96 PHE A C 1
ATOM 728 O O . PHE A 1 96 ? 5.859 -8.420 -18.512 1.00 91.50 96 PHE A O 1
ATOM 735 N N . VAL A 1 97 ? 5.843 -8.600 -16.273 1.00 89.50 97 VAL A N 1
ATOM 736 C CA . VAL A 1 97 ? 7.252 -9.011 -16.159 1.00 89.50 97 VAL A CA 1
ATOM 737 C C . VAL A 1 97 ? 7.494 -10.362 -16.841 1.00 89.50 97 VAL A C 1
ATOM 739 O O . VAL A 1 97 ? 8.498 -10.534 -17.530 1.00 89.50 97 VAL A O 1
ATOM 742 N N . GLU A 1 98 ? 6.569 -11.312 -16.696 1.00 89.06 98 GLU A N 1
ATOM 743 C CA . GLU A 1 98 ? 6.637 -12.615 -17.367 1.00 89.06 98 GLU A CA 1
ATOM 744 C C . GLU A 1 98 ? 6.559 -12.489 -18.896 1.00 89.06 98 GLU A C 1
ATOM 746 O O . GLU A 1 98 ? 7.308 -13.162 -19.607 1.00 89.06 98 GLU A O 1
ATOM 751 N N . ALA A 1 99 ? 5.694 -11.609 -19.409 1.00 88.88 99 ALA A N 1
ATOM 752 C CA . ALA A 1 99 ? 5.557 -11.359 -20.841 1.00 88.88 99 ALA A CA 1
ATOM 753 C C . ALA A 1 99 ? 6.830 -10.745 -21.452 1.00 88.88 99 ALA A C 1
ATOM 755 O O . ALA A 1 99 ? 7.260 -11.177 -22.520 1.00 88.88 99 ALA A O 1
ATOM 756 N N . GLU A 1 100 ? 7.466 -9.795 -20.761 1.00 84.12 100 GLU A N 1
ATOM 757 C CA . GLU A 1 100 ? 8.759 -9.230 -21.177 1.00 84.12 100 GLU A CA 1
ATOM 758 C C . GLU A 1 100 ? 9.885 -10.279 -21.134 1.00 84.12 100 GLU A C 1
ATOM 760 O O . GLU A 1 100 ? 10.719 -10.347 -22.040 1.00 84.12 100 GLU A O 1
ATOM 765 N N . ALA A 1 101 ? 9.892 -11.151 -20.120 1.00 82.56 101 ALA A N 1
ATOM 766 C CA . ALA A 1 101 ? 10.899 -12.203 -19.981 1.00 82.56 101 ALA A CA 1
ATOM 767 C C . ALA A 1 101 ? 10.780 -13.315 -21.041 1.00 82.56 101 ALA A C 1
ATOM 769 O O . ALA A 1 101 ? 11.783 -13.950 -21.373 1.00 82.56 101 ALA A O 1
ATOM 770 N N . ALA A 1 102 ? 9.581 -13.556 -21.585 1.00 79.69 102 ALA A N 1
ATOM 771 C CA . ALA A 1 102 ? 9.340 -14.590 -22.592 1.00 79.69 102 ALA A CA 1
ATOM 772 C C . ALA A 1 102 ? 10.025 -14.310 -23.948 1.00 79.69 102 ALA A C 1
ATOM 774 O O . ALA A 1 102 ? 10.203 -15.241 -24.736 1.00 79.69 102 ALA A O 1
ATOM 775 N N . GLY A 1 103 ? 10.466 -13.069 -24.198 1.00 68.88 103 GLY A N 1
ATOM 776 C CA . GLY A 1 103 ? 11.135 -12.660 -25.435 1.00 68.88 103 GLY A CA 1
ATOM 777 C C . GLY A 1 103 ? 10.251 -12.784 -26.690 1.00 68.88 103 GLY A C 1
ATOM 778 O O . GLY A 1 103 ? 9.152 -13.341 -26.647 1.00 68.88 103 GLY A O 1
ATOM 779 N N . PRO A 1 104 ? 10.696 -12.270 -27.854 1.00 70.81 104 PRO A N 1
ATOM 780 C CA . PRO A 1 104 ? 9.994 -12.507 -29.110 1.00 70.81 104 PRO A CA 1
ATOM 781 C C . PRO A 1 104 ? 9.921 -14.021 -29.352 1.00 70.81 104 PRO A C 1
ATOM 783 O O . PRO A 1 104 ? 10.937 -14.697 -29.144 1.00 70.81 104 PRO A O 1
ATOM 786 N N . PRO A 1 105 ? 8.780 -14.569 -29.816 1.00 69.88 105 PRO A N 1
ATOM 787 C CA . PRO A 1 105 ? 8.720 -15.975 -30.185 1.00 69.88 105 PRO A CA 1
ATOM 788 C C . PRO A 1 105 ? 9.876 -16.272 -31.150 1.00 69.88 105 PRO A C 1
ATOM 790 O O . PRO A 1 105 ? 10.150 -15.443 -32.029 1.00 69.88 105 PRO A O 1
ATOM 793 N N . PRO A 1 106 ? 10.590 -17.405 -30.992 1.00 62.88 106 PRO A N 1
ATOM 794 C CA . PRO A 1 106 ? 11.664 -17.756 -31.905 1.00 62.88 106 PRO A CA 1
ATOM 795 C C . PRO A 1 106 ? 11.090 -17.698 -33.315 1.00 62.88 106 PRO A C 1
ATOM 797 O O . PRO A 1 106 ? 10.075 -18.342 -33.586 1.00 62.88 106 PRO A O 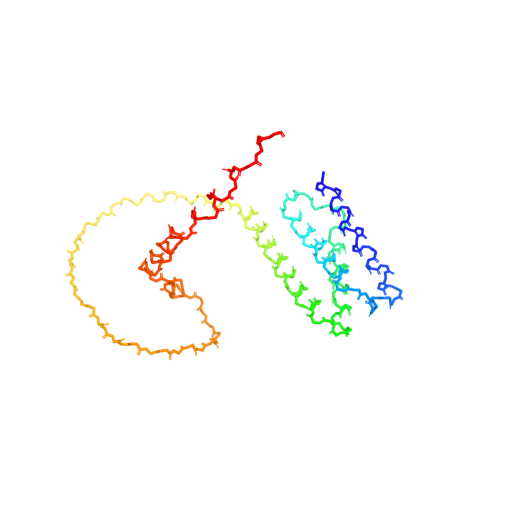1
ATOM 800 N N . ALA A 1 107 ? 11.698 -16.879 -34.178 1.00 61.28 107 ALA A N 1
ATOM 801 C CA . ALA A 1 107 ? 11.332 -16.799 -35.581 1.00 61.28 107 ALA A CA 1
ATOM 802 C C . ALA A 1 107 ? 11.362 -18.227 -36.133 1.00 61.28 107 ALA A C 1
ATOM 804 O O . ALA A 1 107 ? 12.433 -18.809 -36.326 1.00 61.28 107 ALA A O 1
ATOM 805 N N . GLY A 1 108 ? 10.176 -18.816 -36.289 1.00 59.59 108 GLY A N 1
ATOM 806 C CA . GLY A 1 108 ? 10.029 -20.129 -36.885 1.00 59.59 108 GLY A CA 1
ATOM 807 C C . GLY A 1 108 ? 10.667 -20.102 -38.274 1.00 59.59 108 GLY A C 1
ATOM 808 O O . GLY A 1 108 ? 10.694 -19.042 -38.912 1.00 59.59 108 GLY A O 1
ATOM 809 N N . PRO A 1 109 ? 11.221 -21.228 -38.750 1.00 53.25 109 PRO A N 1
ATOM 810 C CA . PRO A 1 109 ? 11.774 -21.281 -40.091 1.00 53.25 109 PRO A CA 1
ATOM 811 C C . PRO A 1 109 ? 10.699 -20.828 -41.082 1.00 53.25 109 PRO A C 1
ATOM 813 O O . PRO A 1 109 ? 9.563 -21.294 -41.031 1.00 53.25 109 PRO A O 1
ATOM 816 N N . ALA A 1 110 ? 11.062 -19.879 -41.945 1.00 48.44 110 ALA A N 1
ATOM 817 C CA . ALA A 1 110 ? 10.209 -19.372 -43.004 1.00 48.44 110 ALA A CA 1
ATOM 818 C C . ALA A 1 110 ? 9.773 -20.530 -43.913 1.00 48.44 110 ALA A C 1
ATOM 820 O O . ALA A 1 110 ? 10.497 -20.924 -44.829 1.00 48.44 110 ALA A O 1
ATOM 821 N N . GLU A 1 111 ? 8.589 -21.084 -43.668 1.00 43.44 111 GLU A N 1
ATOM 822 C CA . GLU A 1 111 ? 7.948 -21.973 -44.622 1.00 43.44 111 GLU A CA 1
ATOM 823 C C . GLU A 1 111 ? 7.451 -21.117 -45.783 1.00 43.44 111 GLU A C 1
ATOM 825 O O . GLU A 1 111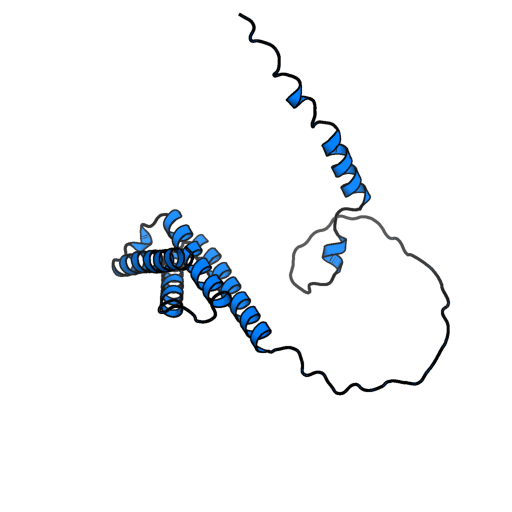 ? 6.471 -20.377 -45.710 1.00 43.44 111 GLU A O 1
ATOM 830 N N . THR A 1 112 ? 8.218 -21.182 -46.868 1.00 40.09 112 THR A N 1
ATOM 831 C CA . THR A 1 112 ? 7.853 -20.644 -48.172 1.00 40.09 112 THR A CA 1
ATOM 832 C C . THR A 1 112 ? 6.609 -21.383 -48.654 1.00 40.09 112 THR A C 1
ATOM 834 O O . THR A 1 112 ? 6.705 -22.453 -49.251 1.00 40.09 112 THR A O 1
ATOM 837 N N . ILE A 1 113 ? 5.430 -20.817 -48.402 1.00 42.12 113 ILE A N 1
ATOM 838 C CA . ILE A 1 113 ? 4.199 -21.239 -49.067 1.00 42.12 113 ILE A CA 1
ATOM 839 C C . ILE A 1 113 ? 4.148 -20.507 -50.407 1.00 42.12 113 ILE A C 1
ATOM 841 O O . ILE A 1 113 ? 3.694 -19.370 -50.511 1.00 42.12 113 ILE A O 1
ATOM 845 N N . ILE A 1 114 ? 4.651 -21.169 -51.446 1.00 45.38 114 ILE A N 1
ATOM 846 C CA . ILE A 1 114 ? 4.267 -20.881 -52.828 1.00 45.38 114 ILE A CA 1
ATOM 847 C C . ILE A 1 114 ? 3.291 -21.974 -53.256 1.00 45.38 114 ILE A C 1
ATOM 849 O O . ILE A 1 114 ? 3.484 -23.144 -52.925 1.00 45.38 114 ILE A O 1
ATOM 853 N N . THR A 1 115 ? 2.325 -21.572 -54.089 1.00 33.84 115 THR A N 1
ATOM 854 C CA . THR A 1 115 ? 1.306 -22.360 -54.814 1.00 33.84 115 THR A CA 1
ATOM 855 C C . THR A 1 115 ? -0.001 -22.531 -54.028 1.00 33.84 115 THR A C 1
ATOM 857 O O . THR A 1 115 ? -0.026 -23.161 -52.984 1.00 33.84 115 THR A O 1
ATOM 860 N N . GLY A 1 116 ? -1.157 -22.014 -54.436 1.00 42.41 116 GLY A N 1
ATOM 861 C CA . GLY A 1 116 ? -1.548 -21.355 -55.674 1.00 42.41 116 GLY A CA 1
ATOM 862 C C . GLY A 1 116 ? -2.955 -21.819 -56.021 1.00 42.41 116 GLY A C 1
ATOM 863 O O . GLY A 1 116 ? -3.076 -22.810 -56.721 1.00 42.41 116 GLY A O 1
ATOM 864 N N . TYR A 1 117 ? -3.998 -21.125 -55.554 1.00 36.81 117 TYR A N 1
ATOM 865 C CA . TYR A 1 117 ? -5.377 -21.366 -55.999 1.00 36.81 117 TYR A CA 1
ATOM 866 C C . TYR A 1 117 ? -6.161 -20.050 -55.947 1.00 36.81 117 TYR A C 1
ATOM 868 O O . TYR A 1 117 ? -6.391 -19.479 -54.884 1.00 36.81 117 TYR A O 1
ATOM 876 N N . SER A 1 118 ? -6.524 -19.563 -57.128 1.00 40.38 118 SER A N 1
ATOM 877 C CA . SER A 1 118 ? -7.593 -18.590 -57.341 1.00 40.38 118 SER A CA 1
ATOM 878 C C . SER A 1 118 ? -8.940 -19.298 -57.170 1.00 40.38 118 SER A C 1
ATOM 880 O O . SER A 1 118 ? -9.042 -20.457 -57.566 1.00 40.38 118 SER A O 1
ATOM 882 N N . CYS A 1 119 ? -9.954 -18.613 -56.633 1.00 29.94 119 CYS A N 1
ATOM 883 C CA . CYS A 1 119 ? -11.220 -18.349 -57.335 1.00 29.94 119 CYS A CA 1
ATOM 884 C C . CYS A 1 119 ? -12.308 -17.795 -56.392 1.00 29.94 119 CYS A C 1
ATOM 886 O O . CYS A 1 119 ? -12.728 -18.448 -55.447 1.00 29.94 119 CYS A O 1
ATOM 888 N N . GLU A 1 120 ? -12.777 -16.600 -56.765 1.00 30.02 120 GLU A N 1
ATOM 889 C CA . GLU A 1 120 ? -14.195 -16.241 -56.934 1.00 30.02 120 GLU A CA 1
ATOM 890 C C . GLU A 1 120 ? -15.068 -15.955 -55.694 1.00 30.02 120 GLU A C 1
ATOM 892 O O . GLU A 1 120 ? -15.451 -16.823 -54.917 1.00 30.02 120 GLU A O 1
ATOM 897 N N . THR A 1 121 ? -15.479 -14.686 -55.599 1.00 37.09 121 THR A N 1
ATOM 898 C CA . THR A 1 121 ? -16.687 -14.225 -54.903 1.00 37.09 121 THR A CA 1
ATOM 899 C C . THR A 1 121 ? -17.943 -14.600 -55.698 1.00 37.09 121 THR A C 1
ATOM 901 O O . THR A 1 121 ? -17.927 -14.588 -56.931 1.00 37.09 121 THR A O 1
ATOM 904 N N . PRO A 1 122 ? -19.074 -14.838 -55.011 1.00 39.50 122 PRO A N 1
ATOM 905 C CA . PRO A 1 122 ? -20.200 -13.938 -55.254 1.00 39.50 122 PRO A CA 1
ATOM 906 C C . PRO A 1 122 ? -21.026 -13.580 -54.005 1.00 39.50 122 PRO A C 1
ATOM 908 O O . PRO A 1 122 ? -21.116 -14.308 -53.021 1.00 39.50 122 PRO A O 1
ATOM 911 N N . SER A 1 123 ? -21.641 -12.405 -54.106 1.00 42.97 123 SER A N 1
ATOM 912 C CA . SER A 1 123 ? -22.586 -11.756 -53.196 1.00 42.97 123 SER A CA 1
ATOM 913 C C . SER A 1 123 ? -23.902 -12.513 -52.940 1.00 42.97 123 SER A C 1
ATOM 915 O O . SER A 1 123 ? -24.404 -13.195 -53.830 1.00 42.97 123 SER A O 1
ATOM 917 N N . GLY A 1 124 ? -24.565 -12.205 -51.811 1.00 30.62 124 GLY A N 1
ATOM 918 C CA . GLY A 1 124 ? -26.037 -12.203 -51.73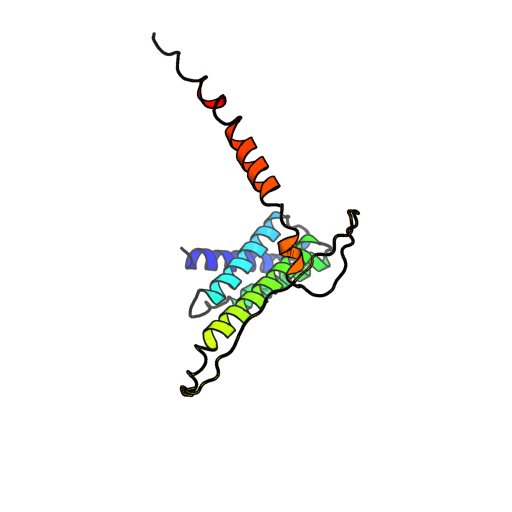3 1.00 30.62 124 GLY A CA 1
ATOM 919 C C . GLY A 1 124 ? -26.678 -12.248 -50.331 1.00 30.62 124 GLY A C 1
ATOM 920 O O . GLY A 1 124 ? -26.611 -13.291 -49.704 1.00 30.62 124 GLY A O 1
ATOM 921 N N . LEU A 1 125 ? -27.378 -11.150 -49.950 1.00 33.06 125 LEU A N 1
ATOM 922 C CA . LEU A 1 125 ? -28.769 -11.079 -49.398 1.00 33.06 125 LEU A CA 1
ATOM 923 C C . LEU A 1 125 ? -29.066 -11.814 -48.048 1.00 33.06 125 LEU A C 1
ATOM 925 O O . LEU A 1 125 ? -28.756 -12.983 -47.922 1.00 33.06 125 LEU A O 1
ATOM 929 N N . VAL A 1 126 ? -29.712 -11.303 -46.979 1.00 38.47 126 VAL A N 1
ATOM 930 C CA . VAL A 1 126 ? -30.714 -10.242 -46.676 1.00 38.47 126 VAL A CA 1
ATOM 931 C C . VAL A 1 126 ? -30.681 -9.975 -45.143 1.00 38.47 126 VAL A C 1
ATOM 933 O O . VAL A 1 126 ? -30.402 -10.912 -44.395 1.00 38.47 126 VAL A O 1
ATOM 936 N N . PRO A 1 127 ? -31.007 -8.764 -44.638 1.00 45.47 127 PRO A N 1
ATOM 937 C CA . PRO A 1 127 ? -31.101 -8.469 -43.203 1.00 45.47 127 PRO A CA 1
ATOM 938 C C . PRO A 1 127 ? -32.491 -8.777 -42.615 1.00 45.47 127 PRO A C 1
ATOM 940 O O . PRO A 1 127 ? -33.510 -8.397 -43.196 1.00 45.47 127 PRO A O 1
ATOM 943 N N . THR A 1 128 ? -32.547 -9.368 -41.417 1.00 35.91 128 THR A N 1
ATOM 944 C CA . THR A 1 128 ? -33.806 -9.567 -40.674 1.00 35.91 128 THR A CA 1
ATOM 945 C C . THR A 1 128 ? -33.843 -8.656 -39.447 1.00 35.91 128 THR A C 1
ATOM 947 O O . THR A 1 128 ? -33.071 -8.818 -38.508 1.00 35.91 128 THR A O 1
ATOM 950 N N . ARG A 1 129 ? -34.750 -7.674 -39.477 1.00 45.34 129 ARG A N 1
ATOM 951 C CA . ARG A 1 129 ? -35.172 -6.844 -38.336 1.00 45.34 129 ARG A CA 1
ATOM 952 C C . ARG A 1 129 ? -36.059 -7.660 -37.397 1.00 45.34 129 ARG A C 1
ATOM 954 O O . ARG A 1 129 ? -36.971 -8.269 -37.942 1.00 45.34 129 ARG A O 1
ATOM 961 N N . ILE A 1 130 ? -35.910 -7.536 -36.068 1.00 39.69 130 ILE A N 1
ATOM 962 C CA . ILE A 1 130 ? -37.040 -7.421 -35.115 1.00 39.69 130 ILE A CA 1
ATOM 963 C C . ILE A 1 130 ? -36.650 -6.533 -33.909 1.00 39.69 130 ILE A C 1
ATOM 965 O O . ILE A 1 130 ? -35.647 -6.756 -33.244 1.00 39.69 130 ILE A O 1
ATOM 969 N N . ASP A 1 131 ? -37.494 -5.516 -33.745 1.00 34.69 131 ASP A N 1
ATOM 970 C CA . ASP A 1 131 ? -37.942 -4.642 -32.651 1.00 34.69 131 ASP A CA 1
ATOM 971 C C . ASP A 1 131 ? -37.275 -4.478 -31.267 1.00 34.69 131 ASP A C 1
ATOM 973 O O . ASP A 1 131 ? -36.699 -5.361 -30.642 1.00 34.69 131 ASP A O 1
ATOM 977 N N . HIS A 1 132 ? -37.498 -3.248 -30.785 1.00 43.91 132 HIS A N 1
ATOM 978 C CA . HIS A 1 132 ? -37.196 -2.637 -29.494 1.00 43.91 132 HIS A CA 1
ATOM 979 C C . HIS A 1 132 ? -37.768 -3.369 -28.268 1.00 43.91 132 HIS A C 1
ATOM 981 O O . HIS A 1 132 ? -38.945 -3.721 -28.234 1.00 43.91 132 HIS A O 1
ATOM 987 N N . GLY A 1 133 ? -36.988 -3.416 -27.183 1.00 32.22 133 GLY A N 1
ATOM 988 C CA . GLY A 1 133 ? -37.513 -3.719 -25.851 1.00 32.22 133 GLY A CA 1
ATOM 989 C C . GLY A 1 133 ? -36.440 -3.766 -24.766 1.00 32.22 133 GLY A C 1
ATOM 990 O O . GLY A 1 133 ? -35.723 -4.749 -24.644 1.00 32.22 133 GLY A O 1
ATOM 991 N N . LEU A 1 134 ? -36.360 -2.695 -23.974 1.00 51.16 134 LEU A N 1
ATOM 992 C CA . LEU A 1 134 ? -35.605 -2.553 -22.723 1.00 51.16 134 LEU A CA 1
ATOM 993 C C . LEU A 1 134 ? -35.525 -3.850 -21.899 1.00 51.16 134 LEU A C 1
ATOM 995 O O . LEU A 1 134 ? -36.566 -4.323 -21.439 1.00 51.16 134 LEU A O 1
ATOM 999 N N . ARG A 1 135 ? -34.312 -4.344 -21.600 1.00 34.22 135 ARG A N 1
ATOM 1000 C CA . ARG A 1 135 ? -34.048 -5.178 -20.413 1.00 34.22 135 ARG A CA 1
ATOM 1001 C C . ARG A 1 135 ? -32.547 -5.346 -20.144 1.00 34.22 135 ARG A C 1
ATOM 1003 O O . ARG A 1 135 ? -31.886 -6.133 -20.807 1.00 34.22 135 ARG A O 1
ATOM 1010 N N . MET A 1 136 ? -32.032 -4.675 -19.114 1.00 47.06 136 MET A N 1
ATOM 1011 C CA . MET A 1 136 ? -30.829 -5.154 -18.419 1.00 47.06 136 MET A CA 1
ATOM 1012 C C . MET A 1 136 ? -31.233 -6.344 -17.537 1.00 47.06 136 MET A C 1
ATOM 1014 O O . MET A 1 136 ? -32.272 -6.288 -16.870 1.00 47.06 136 MET A O 1
ATOM 1018 N N . PRO A 1 137 ? -30.420 -7.407 -17.501 1.00 44.25 137 PRO A N 1
ATOM 1019 C CA . PRO A 1 137 ? -29.907 -7.833 -16.210 1.00 44.25 137 PRO A CA 1
ATOM 1020 C C . PRO A 1 137 ? -28.417 -8.179 -16.278 1.00 44.25 137 PRO A C 1
ATOM 1022 O O . PRO A 1 137 ? -27.947 -8.901 -17.150 1.00 44.25 137 PRO A O 1
ATOM 1025 N N . ILE A 1 138 ? -27.694 -7.674 -15.287 1.00 50.72 138 ILE A N 1
ATOM 1026 C CA . ILE A 1 138 ? -26.331 -8.066 -14.951 1.00 50.72 138 ILE A CA 1
ATOM 1027 C C . ILE A 1 138 ? -26.358 -9.525 -14.460 1.00 50.72 138 ILE A C 1
ATOM 1029 O O . ILE A 1 138 ? -26.997 -9.816 -13.448 1.00 50.72 138 ILE A O 1
ATOM 1033 N N . SER A 1 139 ? -25.664 -10.440 -15.146 1.00 38.16 139 SER A N 1
ATOM 1034 C CA . SER A 1 139 ? -25.094 -11.658 -14.545 1.00 38.16 139 SER A CA 1
ATOM 1035 C C . SER A 1 139 ? -24.132 -12.386 -15.481 1.00 38.16 139 SER A C 1
ATOM 1037 O O . SER A 1 139 ? -24.532 -12.873 -16.530 1.00 38.16 139 SER A O 1
ATOM 1039 N N . GLY A 1 140 ? -22.884 -12.458 -15.011 1.00 42.56 140 GLY A N 1
ATOM 1040 C CA . GLY A 1 140 ? -21.869 -13.497 -15.204 1.00 42.56 140 GLY A CA 1
ATOM 1041 C C . GLY A 1 140 ? -21.889 -14.360 -16.464 1.00 42.56 140 GLY A C 1
ATOM 1042 O O . GLY A 1 140 ? -22.695 -15.278 -16.577 1.00 42.56 140 GLY A O 1
ATOM 1043 N N . GLY A 1 141 ? -20.860 -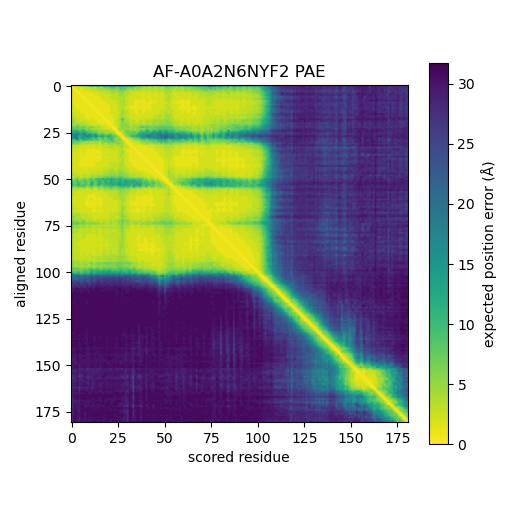14.177 -17.291 1.00 37.84 141 GLY A N 1
ATOM 1044 C CA . GLY A 1 141 ? -20.395 -15.177 -18.250 1.00 37.84 141 GLY A CA 1
ATOM 1045 C C . GLY A 1 141 ? -20.060 -14.582 -19.612 1.00 37.84 141 GLY A C 1
ATOM 1046 O O . GLY A 1 141 ? -20.954 -14.115 -20.300 1.00 37.84 141 GLY A O 1
ATOM 1047 N N . ASP A 1 142 ? -18.782 -14.683 -19.978 1.00 37.69 142 ASP A N 1
ATOM 1048 C CA . ASP A 1 142 ? -18.215 -14.526 -21.325 1.00 37.69 142 ASP A CA 1
ATOM 1049 C C . ASP A 1 142 ? -18.175 -13.099 -21.917 1.00 37.69 142 ASP A C 1
ATOM 1051 O O . ASP A 1 142 ? -19.166 -12.534 -22.374 1.00 37.69 142 ASP A O 1
ATOM 1055 N N . PHE A 1 143 ? -16.977 -12.504 -21.917 1.00 47.03 143 PHE A N 1
ATOM 1056 C CA . PHE A 1 143 ? -16.690 -11.248 -22.610 1.00 47.03 143 PHE A CA 1
ATOM 1057 C C . PHE A 1 143 ? -16.529 -11.539 -24.104 1.00 47.03 143 PHE A C 1
ATOM 1059 O O . PHE A 1 143 ? -15.445 -11.900 -24.556 1.00 47.03 143 PHE A O 1
ATOM 1066 N N . THR A 1 144 ? -17.599 -11.368 -24.873 1.00 52.28 144 THR A N 1
ATOM 1067 C CA . THR A 1 144 ? -17.526 -11.307 -26.337 1.00 52.28 144 THR A CA 1
ATOM 1068 C C . THR A 1 144 ? -17.853 -9.893 -26.821 1.00 52.28 144 THR A C 1
ATOM 1070 O O . THR A 1 144 ? -18.528 -9.125 -26.132 1.00 52.28 144 THR A O 1
ATOM 1073 N N . ASP A 1 145 ? -17.323 -9.543 -27.997 1.00 49.50 145 ASP A N 1
ATOM 1074 C CA . ASP A 1 145 ? -17.284 -8.223 -28.662 1.00 49.50 145 ASP A CA 1
ATOM 1075 C C . ASP A 1 145 ? -18.629 -7.472 -28.830 1.00 49.50 145 ASP A C 1
ATOM 1077 O O . ASP A 1 145 ? -18.684 -6.373 -29.384 1.00 49.50 145 ASP A O 1
ATOM 1081 N N . GLU A 1 146 ? -19.734 -8.011 -28.324 1.00 51.06 146 GLU A N 1
ATOM 1082 C CA . GLU A 1 146 ? -21.078 -7.449 -28.447 1.00 51.06 146 GLU A CA 1
ATOM 1083 C C . GLU A 1 146 ? -21.362 -6.310 -27.443 1.00 51.06 146 GLU A C 1
ATOM 1085 O O . GLU A 1 146 ? -22.258 -5.498 -27.674 1.00 51.06 146 GLU A O 1
ATOM 1090 N N . PHE A 1 147 ? -20.561 -6.171 -26.373 1.00 45.88 147 PHE A N 1
ATOM 1091 C CA . PHE A 1 147 ? -20.682 -5.053 -25.419 1.00 45.88 147 PHE A CA 1
ATOM 1092 C C . PHE A 1 147 ? -20.122 -3.728 -25.966 1.00 45.88 147 PHE A C 1
ATOM 1094 O O . PHE A 1 147 ? -20.706 -2.670 -25.733 1.00 45.88 147 PHE A O 1
ATOM 1101 N N . LEU A 1 148 ? -19.034 -3.756 -26.747 1.00 51.19 148 LEU A N 1
ATOM 1102 C CA . LEU A 1 148 ? -18.463 -2.537 -27.345 1.00 51.19 148 LEU A CA 1
ATOM 1103 C C . LEU A 1 148 ? -19.344 -1.971 -28.469 1.00 51.19 148 LEU A C 1
ATOM 1105 O O . LEU A 1 148 ? -19.314 -0.770 -28.735 1.00 51.19 148 LEU A O 1
ATOM 1109 N N . ASN A 1 149 ? -20.181 -2.811 -29.084 1.00 49.66 149 ASN A N 1
ATOM 1110 C CA . ASN A 1 149 ? -21.134 -2.391 -30.109 1.00 49.66 149 ASN A CA 1
ATOM 1111 C C . ASN A 1 149 ? -22.464 -1.852 -29.539 1.00 49.66 149 ASN A C 1
ATOM 1113 O O . ASN A 1 149 ? -23.276 -1.311 -30.285 1.00 49.66 149 ASN A O 1
ATOM 1117 N N . ALA A 1 150 ? -22.680 -1.930 -28.220 1.00 55.88 150 ALA A N 1
ATOM 1118 C CA . ALA A 1 150 ? -23.744 -1.191 -27.531 1.00 55.88 150 ALA A CA 1
ATOM 1119 C C . ALA A 1 150 ? -23.331 0.262 -27.201 1.00 55.88 150 ALA A C 1
ATOM 1121 O O . ALA A 1 150 ? -23.993 0.947 -26.418 1.00 55.88 150 ALA A O 1
ATOM 1122 N N . GLY A 1 151 ? -22.220 0.730 -27.783 1.00 56.34 151 GLY A N 1
ATOM 1123 C CA . GLY A 1 151 ? -21.786 2.119 -27.747 1.00 56.34 151 GLY A CA 1
ATOM 1124 C C . GLY A 1 151 ? -22.758 3.039 -28.488 1.00 56.34 151 GLY A C 1
ATOM 1125 O O . GLY A 1 151 ? -23.412 2.637 -29.450 1.00 56.34 151 GLY A O 1
ATOM 1126 N N . PHE A 1 152 ? -22.865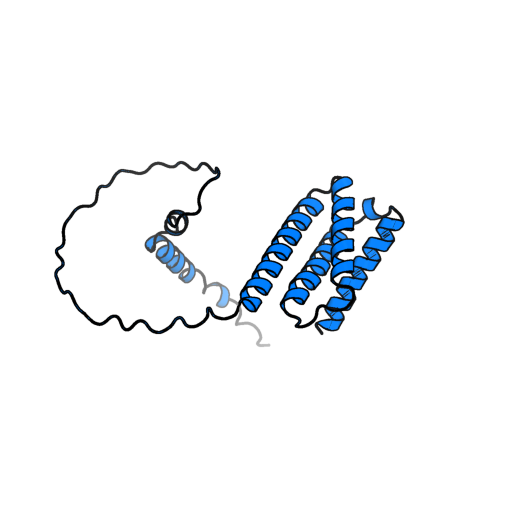 4.282 -28.011 1.00 63.38 152 PHE A N 1
ATOM 1127 C CA . PHE A 1 152 ? -23.684 5.339 -28.606 1.00 63.38 152 PHE A CA 1
ATOM 1128 C C . PHE A 1 152 ? -23.605 5.323 -30.137 1.00 63.38 152 PHE A C 1
ATOM 1130 O O . PHE A 1 152 ? -22.517 5.307 -30.714 1.00 63.38 152 PHE A O 1
ATOM 1137 N N . SER A 1 153 ? -24.761 5.357 -30.803 1.00 76.56 153 SER A N 1
ATOM 1138 C CA . SER A 1 153 ? -24.803 5.442 -32.263 1.00 76.56 153 SER A CA 1
ATOM 1139 C C . SER A 1 153 ? -24.030 6.678 -32.729 1.00 76.56 153 SER A C 1
ATOM 1141 O O . SER A 1 153 ? -24.081 7.726 -32.084 1.00 76.56 153 SER A O 1
ATOM 1143 N N . THR A 1 154 ? -23.365 6.605 -33.884 1.00 76.31 154 THR A N 1
ATOM 1144 C CA . THR A 1 154 ? -22.642 7.737 -34.491 1.00 76.31 154 THR A CA 1
ATOM 1145 C C . THR A 1 154 ? -23.497 9.007 -34.567 1.00 76.31 154 THR A C 1
ATOM 1147 O O . THR A 1 154 ? -22.980 10.106 -34.396 1.00 76.31 154 THR A O 1
ATOM 1150 N N . ALA A 1 155 ? -24.816 8.869 -34.744 1.00 78.00 155 ALA A N 1
ATOM 1151 C CA . ALA A 1 155 ? -25.748 9.993 -34.705 1.00 78.00 155 ALA A CA 1
ATOM 1152 C C . ALA A 1 155 ? -25.854 10.642 -33.311 1.00 78.00 155 ALA A C 1
ATOM 1154 O O . ALA A 1 155 ? -25.889 11.861 -33.221 1.00 78.00 155 ALA A O 1
ATOM 1155 N N . GLN A 1 156 ? -25.851 9.853 -32.233 1.00 74.06 156 GLN A N 1
ATOM 1156 C CA . GLN A 1 156 ? -25.896 10.351 -30.850 1.00 74.06 156 GLN A CA 1
ATOM 1157 C C . GLN A 1 156 ? -24.592 11.054 -30.458 1.00 74.06 156 GLN A C 1
ATOM 1159 O O . GLN A 1 156 ? -24.624 12.086 -29.794 1.00 74.06 156 GLN A O 1
ATOM 1164 N N . ILE A 1 157 ? -23.448 10.533 -30.914 1.00 80.06 157 ILE A N 1
ATOM 1165 C CA . ILE A 1 157 ? -22.144 11.183 -30.724 1.00 80.06 157 ILE A CA 1
ATOM 1166 C C . ILE A 1 157 ? -22.110 12.515 -31.483 1.00 80.06 157 ILE A C 1
ATOM 1168 O O . ILE A 1 157 ? -21.694 13.532 -30.933 1.00 80.06 157 ILE A O 1
ATOM 1172 N N . MET A 1 158 ? -22.600 12.533 -32.726 1.00 82.38 158 MET A N 1
ATOM 1173 C CA . MET A 1 158 ? -22.649 13.749 -33.540 1.00 82.38 158 MET A CA 1
ATOM 1174 C C . MET A 1 158 ? -23.587 14.813 -32.946 1.00 82.38 158 MET A C 1
ATOM 1176 O O . MET A 1 158 ? -23.282 16.003 -33.000 1.00 82.38 158 MET A O 1
ATOM 1180 N N . ASP A 1 159 ? -24.706 14.395 -32.352 1.00 81.69 159 ASP A N 1
ATOM 1181 C CA . ASP A 1 159 ? -25.664 15.301 -31.710 1.00 81.69 159 ASP A CA 1
ATOM 1182 C C . ASP A 1 159 ? -25.086 15.928 -30.428 1.00 81.69 159 ASP A C 1
ATOM 1184 O O . ASP A 1 159 ? -25.196 17.137 -30.222 1.00 81.69 159 ASP A O 1
ATOM 1188 N N . MET A 1 160 ? -24.352 15.147 -29.624 1.00 78.50 160 MET A N 1
ATOM 1189 C CA . MET A 1 160 ? -23.613 15.654 -28.458 1.00 78.50 160 MET A CA 1
ATOM 1190 C C . MET A 1 160 ? -22.513 16.649 -28.857 1.00 78.50 160 MET A C 1
ATOM 1192 O O . MET A 1 160 ? -22.365 17.699 -28.236 1.00 78.50 160 MET A O 1
ATOM 1196 N N . VAL A 1 161 ? -21.755 16.362 -29.919 1.00 77.00 161 VAL A N 1
ATOM 1197 C CA . VAL A 1 161 ? -20.725 17.289 -30.421 1.00 77.00 161 VAL A CA 1
ATOM 1198 C C . VAL A 1 161 ? -21.350 18.611 -30.879 1.00 77.00 161 VAL A C 1
ATOM 1200 O O . VAL A 1 161 ? -20.811 19.682 -30.600 1.00 77.00 161 VAL A O 1
ATOM 1203 N N . ASN A 1 162 ? -22.522 18.563 -31.516 1.00 70.56 162 ASN A N 1
ATOM 1204 C CA . ASN A 1 162 ? -23.239 19.765 -31.937 1.00 70.56 162 ASN A CA 1
ATOM 1205 C C . ASN A 1 162 ? -23.838 20.572 -30.770 1.00 70.56 162 ASN A C 1
ATOM 1207 O O . ASN A 1 162 ? -24.068 21.772 -30.942 1.00 70.56 162 ASN A O 1
ATOM 1211 N N . SER A 1 163 ? -24.069 19.967 -29.596 1.00 67.81 163 SER A N 1
ATOM 1212 C CA . SER A 1 163 ? -24.548 20.695 -28.412 1.00 67.81 163 SER A CA 1
ATOM 1213 C C . SER A 1 163 ? -23.442 21.520 -27.746 1.00 67.81 163 SER A C 1
ATOM 1215 O O . SER A 1 163 ? -23.711 22.606 -27.245 1.00 67.81 163 SER A O 1
ATOM 1217 N N . ILE A 1 164 ? -22.188 21.056 -27.783 1.00 68.31 164 ILE A N 1
ATOM 1218 C CA . ILE A 1 164 ? -21.046 21.738 -27.144 1.00 68.31 164 ILE A CA 1
ATOM 1219 C C . ILE A 1 164 ? -20.743 23.091 -27.809 1.00 68.31 164 ILE A C 1
ATOM 1221 O O . ILE A 1 164 ? -20.356 24.043 -27.136 1.00 68.31 164 ILE A O 1
ATOM 1225 N N . ASN A 1 165 ? -20.961 23.210 -29.121 1.00 62.03 165 ASN A N 1
ATOM 1226 C CA . ASN A 1 165 ? -20.630 24.427 -29.865 1.00 62.03 165 ASN A CA 1
ATOM 1227 C C . ASN A 1 165 ? -21.675 25.556 -29.730 1.00 62.03 165 ASN A C 1
ATOM 1229 O O . ASN A 1 165 ? -21.471 26.630 -30.292 1.00 62.03 165 ASN A O 1
ATOM 1233 N N . ARG A 1 166 ? -22.810 25.334 -29.048 1.00 59.03 166 ARG A N 1
ATOM 1234 C CA . ARG A 1 166 ? -23.882 26.343 -28.962 1.00 59.03 166 ARG A CA 1
ATOM 1235 C C . ARG A 1 166 ? -23.777 27.294 -27.771 1.00 59.03 166 ARG A C 1
ATOM 1237 O O . ARG A 1 166 ? -24.209 28.427 -27.928 1.00 59.03 166 ARG A O 1
ATOM 1244 N N . ASP A 1 167 ? -23.139 26.895 -26.670 1.00 60.62 167 ASP A N 1
ATOM 1245 C CA . ASP A 1 167 ? -23.170 27.686 -25.423 1.00 60.62 167 ASP A CA 1
ATOM 1246 C C . ASP A 1 167 ? -21.782 28.160 -24.939 1.00 60.62 167 ASP A C 1
ATOM 1248 O O . ASP A 1 167 ? -21.662 28.830 -23.914 1.00 60.62 167 ASP A O 1
ATOM 1252 N N . GLN A 1 168 ? -20.700 27.846 -25.664 1.00 58.75 168 GLN A N 1
ATOM 1253 C CA . GLN A 1 168 ? -19.327 28.112 -25.212 1.00 58.75 168 GLN A CA 1
ATOM 1254 C C . GLN A 1 168 ? -18.705 29.398 -25.789 1.00 58.75 168 GLN A C 1
ATOM 1256 O O . GLN A 1 168 ? -17.508 29.421 -26.058 1.00 58.75 168 GLN A O 1
ATOM 1261 N N . ASN A 1 169 ? -19.474 30.479 -25.973 1.00 56.00 169 ASN A N 1
ATOM 1262 C CA . ASN A 1 169 ? -18.861 31.779 -26.296 1.00 56.00 169 ASN A CA 1
ATOM 1263 C C . ASN A 1 169 ? -19.523 33.023 -25.674 1.00 56.00 169 ASN A C 1
ATOM 1265 O O . ASN A 1 169 ? -18.992 34.122 -25.822 1.00 56.00 169 ASN A O 1
ATOM 1269 N N . ASP A 1 170 ? -20.614 32.873 -24.919 1.00 57.03 170 ASP A N 1
ATOM 1270 C CA . ASP A 1 170 ? -21.258 34.020 -24.255 1.00 57.03 170 ASP A CA 1
ATOM 1271 C C . ASP A 1 170 ? -20.557 34.422 -22.946 1.00 57.03 170 ASP A C 1
ATOM 1273 O O . ASP A 1 170 ? -20.667 35.558 -22.495 1.00 57.03 170 ASP A O 1
ATOM 1277 N N . TRP A 1 171 ? -19.761 33.528 -22.356 1.00 63.53 171 TRP A N 1
ATOM 1278 C CA . TRP A 1 171 ? -19.078 33.769 -21.080 1.00 63.53 171 TRP A CA 1
ATOM 1279 C C . TRP A 1 171 ? -17.764 34.566 -21.201 1.00 63.53 171 TRP A C 1
ATOM 1281 O O . TRP A 1 171 ? -17.194 34.935 -20.178 1.00 63.53 171 TRP A O 1
ATOM 1291 N N . ILE A 1 172 ? -17.281 34.856 -22.419 1.00 58.19 172 ILE A N 1
ATOM 1292 C CA . ILE A 1 172 ? -16.013 35.588 -22.657 1.00 58.19 172 ILE A CA 1
ATOM 1293 C C . ILE A 1 172 ? -16.239 37.039 -23.123 1.00 58.19 172 ILE A C 1
ATOM 1295 O O . ILE A 1 172 ? -15.279 37.761 -23.380 1.00 58.19 172 ILE A O 1
ATOM 1299 N N . SER A 1 173 ? -17.494 37.489 -23.241 1.00 58.84 173 SER A N 1
ATOM 1300 C CA . SER A 1 173 ? -17.806 38.822 -23.784 1.00 58.84 173 SER A CA 1
ATOM 1301 C C . SER A 1 173 ? -18.049 39.910 -22.726 1.00 58.84 173 SER A C 1
ATOM 1303 O O . SER A 1 173 ? -18.161 41.073 -23.099 1.00 58.84 173 SER A O 1
ATOM 1305 N N . GLU A 1 174 ? -18.073 39.582 -21.427 1.00 57.50 174 GLU A N 1
ATOM 1306 C CA . GLU A 1 174 ? -18.529 40.516 -20.373 1.00 57.50 174 GLU A CA 1
ATOM 1307 C C . GLU A 1 174 ? -17.416 41.063 -19.451 1.00 57.50 174 GLU A C 1
ATOM 1309 O O . GLU A 1 174 ? -17.711 41.673 -18.430 1.00 57.50 174 GLU A O 1
ATOM 1314 N N . GLU A 1 175 ? -16.126 40.898 -19.771 1.00 60.72 175 GLU A N 1
ATOM 1315 C CA . GLU A 1 175 ? -15.046 41.491 -18.954 1.00 60.72 175 GLU A CA 1
ATOM 1316 C C . GLU A 1 175 ? -13.912 42.117 -19.777 1.00 60.72 175 GLU A C 1
ATOM 1318 O O . GLU A 1 175 ? -12.738 41.824 -19.584 1.00 60.72 175 GLU A O 1
ATOM 1323 N N . VAL A 1 176 ? -14.238 43.058 -20.666 1.00 61.19 176 VAL A N 1
ATOM 1324 C CA . VAL A 1 176 ? -13.321 44.165 -20.994 1.00 61.19 176 VAL A CA 1
ATOM 1325 C C . VAL A 1 176 ? -14.159 45.406 -21.270 1.00 61.19 176 VAL A C 1
ATOM 1327 O O . VAL A 1 176 ? -14.610 45.590 -22.389 1.00 61.19 176 VAL A O 1
ATOM 1330 N N . ILE A 1 177 ? -14.376 46.230 -20.247 1.00 61.50 177 ILE A N 1
ATOM 1331 C CA . ILE A 1 177 ? -14.385 47.706 -20.251 1.00 61.50 177 ILE A CA 1
ATOM 1332 C C . ILE A 1 177 ? -14.776 48.091 -18.821 1.00 61.50 177 ILE A C 1
ATOM 1334 O O . ILE A 1 177 ? -15.950 48.053 -18.487 1.00 61.50 177 ILE A O 1
ATOM 1338 N N . ASP A 1 178 ? -13.793 48.398 -17.970 1.00 54.19 178 ASP A N 1
ATOM 1339 C CA . ASP A 1 178 ? -13.775 49.684 -17.258 1.00 54.19 178 ASP A CA 1
ATOM 1340 C C . ASP A 1 178 ? -12.487 49.836 -16.430 1.00 54.19 178 ASP A C 1
ATOM 1342 O O . ASP A 1 178 ? -12.400 49.328 -15.316 1.00 54.19 178 ASP A O 1
ATOM 1346 N N . ARG A 1 179 ? -11.474 50.520 -16.985 1.00 49.00 179 ARG A N 1
ATOM 1347 C CA . ARG A 1 179 ? -10.448 51.281 -16.238 1.00 49.00 179 ARG A CA 1
ATOM 1348 C C . ARG A 1 179 ? -9.837 52.352 -17.142 1.00 49.00 179 ARG A C 1
ATOM 1350 O O . ARG A 1 179 ? -8.727 52.205 -17.646 1.00 49.00 179 ARG A O 1
ATOM 1357 N N . VAL A 1 180 ? -10.562 53.450 -17.316 1.00 56.81 180 VAL A N 1
ATOM 1358 C CA . VAL A 1 180 ? -9.952 54.765 -17.545 1.00 56.81 180 VAL A CA 1
ATOM 1359 C C . VAL A 1 180 ? -10.499 55.674 -16.462 1.00 56.81 180 VAL A C 1
ATOM 1361 O O . VAL A 1 180 ? -11.633 56.101 -16.592 1.00 56.81 180 VAL A O 1
ATOM 1364 N N . PHE A 1 181 ? -9.720 55.898 -15.403 1.00 49.22 181 PHE A N 1
ATOM 1365 C CA . PHE A 1 181 ? -9.503 57.178 -14.716 1.00 49.22 181 PHE A CA 1
ATOM 1366 C C . PHE A 1 181 ? -8.356 57.009 -13.716 1.00 49.22 181 PHE A C 1
ATOM 1368 O O . PHE A 1 181 ? -8.348 55.994 -12.982 1.00 49.22 181 PHE A O 1
#

Radius of gyration: 28.5 Å; Cα contacts (8 Å, |Δi|>4): 79; chains: 1; bounding box: 54×80×77 Å